Protein AF-A0A1Q7TD16-F1 (afdb_monomer_lite)

Secondary structure (DSSP, 8-state):
-EEE-TTT--EEEEPPTT--HHHHHHHHHTTTTEE-GGGS-HHHHTT-PPPHHHHHHHHHHHHHHHHHH-SS--EEEEEEEEEEEE-GGG-EEEEEEEEESS-SS--EEEEEEEEEETTEEEEEEE---TTSPPPPPPPP---SSEEE---EEEEETTEEEEEEEEEE--TTPPSSPPPPEEEEEEEEETTEEEEESSHHHHHHS-------HHHHHHHHHHHHHHHHHHHHHHTT-HHHHHHHHHHHHHHHSPPPPP-

Radius of gyration: 23.22 Å; chains: 1; bounding box: 59×56×66 Å

Sequence (259 aa):
MGAVRVGTGETHIWLAPGYDSLTATWARRFEPLIEPAERLPPDLRTQLAYPADAFQVAVAQLVRASGDSAIQATWIVRPREPFQLGAPGGTLWMAVAFESGLLTPKRFVGLGAATVTPRGPELHLWRPPASDPDRLPGELVGSSQLRPGQFRVWPAGSSLITVQAQMYEPVAAQPPPPPPHVAEVYVTLDGRSGHGLTARAALLGGEQIVTDTTLAARWSRVRRLAMQADSALGVGDLETFGSLWRQLMSELAPPPRPR

pLDDT: mean 77.93, std 11.71, range [41.12, 94.25]

Foldseek 3Di:
DWDADPVPRDIAAEDAPPDDPVVVVVLVVDPPNYYYPVPDDPLVQQVDEDDQVVLVVVVVVVQVVQVVPDPFARKDWPPPGWDWDQDPPRHIKTKIWIWGHPDVVIFTAWMWMWGQDPVGIDIDTGGAPPPDTDHDAFQDDADQFKDKAGWDWDDDPNWIKIKIFIKGDHPDDDPPDDDIDTPKMWIDIPQWIAMDNDPVNGVVRTDNPPPPCLVRVLVVLLVVLVVQLVVCVVVPNVVSNVVSVVVSVCSVDPDDDDD

Structure (mmCIF, N/CA/C/O backbone):
data_AF-A0A1Q7TD16-F1
#
_entry.id   AF-A0A1Q7TD16-F1
#
loop_
_atom_site.group_PDB
_atom_site.id
_atom_site.type_symbol
_atom_site.label_atom_id
_atom_site.label_alt_id
_atom_site.label_comp_id
_atom_site.label_asym_id
_atom_site.label_entity_id
_atom_site.label_seq_id
_atom_site.pdbx_PDB_ins_code
_atom_site.Cartn_x
_atom_site.Cartn_y
_atom_site.Cartn_z
_atom_site.occupancy
_atom_site.B_iso_or_equiv
_atom_site.auth_seq_id
_atom_site.auth_comp_id
_atom_site.auth_asym_id
_atom_site.auth_atom_id
_atom_site.pdbx_PDB_model_num
ATOM 1 N N . MET A 1 1 ? -5.483 0.236 21.588 1.00 67.62 1 MET A N 1
ATOM 2 C CA . MET A 1 1 ? -5.868 1.468 20.852 1.00 67.62 1 MET A CA 1
ATOM 3 C C . MET A 1 1 ? -6.490 2.435 21.836 1.00 67.62 1 MET A C 1
ATOM 5 O O . MET A 1 1 ? -7.143 1.961 22.753 1.00 67.62 1 MET A O 1
ATOM 9 N N . GLY A 1 2 ? -6.291 3.741 21.675 1.00 70.56 2 GLY A N 1
ATOM 10 C CA . GLY A 1 2 ? -6.910 4.754 22.533 1.00 70.56 2 GLY A CA 1
ATOM 11 C C . GLY A 1 2 ? -7.659 5.786 21.700 1.00 70.56 2 GLY A C 1
ATOM 12 O O . GLY A 1 2 ? -7.182 6.154 20.629 1.00 70.56 2 GLY A O 1
ATOM 13 N N . ALA A 1 3 ? -8.813 6.241 22.174 1.00 71.94 3 ALA A N 1
ATOM 14 C CA . ALA A 1 3 ? -9.505 7.397 21.618 1.00 71.94 3 ALA A CA 1
ATOM 15 C C . ALA A 1 3 ? -9.860 8.376 22.733 1.00 71.94 3 ALA A C 1
ATOM 17 O O . ALA A 1 3 ? -10.164 7.976 23.856 1.00 71.94 3 ALA A O 1
ATOM 18 N N . VAL A 1 4 ? -9.839 9.662 22.394 1.00 71.50 4 VAL A N 1
ATOM 19 C CA . VAL A 1 4 ? -10.254 10.746 23.284 1.00 71.50 4 VAL A CA 1
ATOM 20 C C . VAL A 1 4 ? -11.457 11.437 22.657 1.00 71.50 4 VAL A C 1
ATOM 22 O O . VAL A 1 4 ? -11.389 11.877 21.506 1.00 71.50 4 VAL A O 1
ATOM 25 N N . ARG A 1 5 ? -12.572 11.544 23.386 1.00 66.94 5 ARG A N 1
ATOM 26 C CA . ARG A 1 5 ? -13.712 12.359 22.945 1.00 66.94 5 ARG A CA 1
ATOM 27 C C . ARG A 1 5 ? -13.345 13.830 23.068 1.00 66.94 5 ARG A C 1
ATOM 29 O O . ARG A 1 5 ? -13.239 14.354 24.169 1.00 66.94 5 ARG A O 1
ATOM 36 N N . VAL A 1 6 ? -13.225 14.521 21.938 1.00 54.28 6 VAL A N 1
ATOM 37 C CA . VAL A 1 6 ? -12.808 15.936 21.892 1.00 54.28 6 VAL A CA 1
ATOM 38 C C . VAL A 1 6 ? -13.733 16.855 22.706 1.00 54.28 6 VAL A C 1
ATOM 40 O O . VAL A 1 6 ? -13.256 17.791 23.334 1.00 54.28 6 VAL A O 1
ATOM 43 N N . GLY A 1 7 ? -15.042 16.578 22.735 1.00 52.84 7 GLY A N 1
ATOM 44 C CA . GLY A 1 7 ? -16.018 17.412 23.449 1.00 52.84 7 GLY A CA 1
ATOM 45 C C . GLY A 1 7 ? -16.065 17.220 24.970 1.00 52.84 7 GLY A C 1
ATOM 46 O O . GLY A 1 7 ? -16.562 18.101 25.663 1.00 52.84 7 GLY A O 1
ATOM 47 N N . THR A 1 8 ? -15.572 16.092 25.493 1.00 77.19 8 THR A N 1
ATOM 48 C CA . THR A 1 8 ? -15.663 15.750 26.929 1.00 77.19 8 THR A CA 1
ATOM 49 C C . THR A 1 8 ? -14.308 15.477 27.580 1.00 77.19 8 THR A C 1
ATOM 51 O O . THR A 1 8 ? -14.212 15.464 28.802 1.00 77.19 8 THR A O 1
ATOM 54 N N . GLY A 1 9 ? -13.254 15.251 26.792 1.00 74.38 9 GLY A N 1
ATOM 55 C CA . GLY A 1 9 ? -11.938 14.822 27.273 1.00 74.38 9 GLY A CA 1
ATOM 56 C C . GLY A 1 9 ? -11.880 13.359 27.726 1.00 74.38 9 GLY A C 1
ATOM 57 O O . GLY A 1 9 ? -10.819 12.894 28.139 1.00 74.38 9 GLY A O 1
ATOM 58 N N . GLU A 1 10 ? -12.987 12.612 27.640 1.00 79.56 10 GLU A N 1
ATOM 59 C CA . GLU A 1 10 ? -13.027 11.205 28.043 1.00 79.56 10 GLU A CA 1
ATOM 60 C C . GLU A 1 10 ? -12.068 10.377 27.192 1.00 79.56 10 GLU A C 1
ATOM 62 O O . GLU A 1 10 ? -12.141 10.383 25.961 1.00 79.56 10 GLU A O 1
ATOM 67 N N . THR A 1 11 ? -11.169 9.661 27.866 1.00 78.19 11 THR A N 1
ATOM 68 C CA . THR A 1 11 ? -10.187 8.778 27.242 1.00 78.19 11 THR A CA 1
ATOM 69 C C . THR A 1 11 ? -10.632 7.339 27.427 1.00 78.19 11 THR A C 1
ATOM 71 O O . THR A 1 11 ? -10.794 6.883 28.555 1.00 78.19 11 THR A O 1
ATOM 74 N N . HIS A 1 12 ? -10.789 6.626 26.320 1.00 78.19 12 HIS A N 1
ATOM 75 C CA . HIS A 1 12 ? -11.096 5.203 26.305 1.00 78.19 12 HIS A CA 1
ATOM 76 C C . HIS A 1 12 ? -9.940 4.457 25.657 1.00 78.19 12 HIS A C 1
ATOM 78 O O . HIS A 1 12 ? -9.488 4.819 24.567 1.00 78.19 12 HIS A O 1
ATOM 84 N N . ILE A 1 13 ? -9.452 3.416 26.323 1.00 81.62 13 ILE A N 1
ATOM 85 C CA . ILE A 1 13 ? -8.408 2.540 25.804 1.00 81.62 13 ILE A CA 1
ATOM 86 C C . ILE A 1 13 ? -9.022 1.160 25.633 1.00 81.62 13 ILE A C 1
ATOM 88 O O . ILE A 1 13 ? -9.498 0.578 26.594 1.00 81.62 13 ILE A O 1
ATOM 92 N N . TRP A 1 14 ? -8.988 0.605 24.427 1.00 83.38 14 TRP A N 1
ATOM 93 C CA . TRP A 1 14 ? -9.450 -0.760 24.180 1.00 83.38 14 TRP A CA 1
ATOM 94 C C . TRP A 1 14 ? -8.272 -1.702 23.974 1.00 83.38 14 TRP A C 1
ATOM 96 O O . TRP A 1 14 ? -7.286 -1.363 23.294 1.00 83.38 14 TRP A O 1
ATOM 106 N N . LEU A 1 15 ? -8.406 -2.901 24.537 1.00 76.19 15 LEU A N 1
ATOM 107 C CA . LEU A 1 15 ? -7.498 -4.014 24.299 1.00 76.19 15 LEU A CA 1
ATOM 108 C C . LEU A 1 15 ? -7.469 -4.388 22.811 1.00 76.19 15 LEU A C 1
ATOM 110 O O . LEU A 1 15 ? -8.478 -4.311 22.111 1.00 76.19 15 LEU A O 1
ATOM 114 N N . ALA A 1 16 ? -6.296 -4.783 22.317 1.00 68.94 16 ALA A N 1
ATOM 115 C CA . ALA A 1 16 ? -6.174 -5.337 20.971 1.00 68.94 16 ALA A CA 1
ATOM 116 C C . ALA A 1 16 ? -6.775 -6.755 20.928 1.00 68.94 16 ALA A C 1
ATOM 118 O O . ALA A 1 16 ? -6.650 -7.474 21.919 1.00 68.94 16 ALA A O 1
ATOM 119 N N . PRO A 1 17 ? -7.384 -7.200 19.812 1.00 66.25 17 PRO A N 1
ATOM 120 C CA . PRO A 1 17 ? -7.799 -8.595 19.662 1.00 66.25 17 PRO A CA 1
ATOM 121 C C . PRO A 1 17 ? -6.621 -9.555 19.906 1.00 66.25 17 PRO A C 1
ATOM 123 O O . PRO A 1 17 ? -5.535 -9.333 19.375 1.00 66.25 17 PRO A O 1
ATOM 126 N N . GLY A 1 18 ? -6.828 -10.612 20.699 1.00 63.66 18 GLY A N 1
ATOM 127 C CA . GLY A 1 18 ? -5.779 -11.597 21.011 1.00 63.66 18 GLY A CA 1
ATOM 128 C C . GLY A 1 18 ? -4.739 -11.149 22.051 1.00 63.66 18 GLY A C 1
ATOM 129 O O . GLY A 1 18 ? -3.605 -11.616 22.011 1.00 63.66 18 GLY A O 1
ATOM 130 N N . TYR A 1 19 ? -5.102 -10.239 22.962 1.00 71.00 19 TYR A N 1
ATOM 131 C CA . TYR A 1 19 ? -4.243 -9.777 24.061 1.00 71.00 19 TYR A CA 1
ATOM 132 C C . TYR A 1 19 ? -3.807 -10.910 25.016 1.00 71.00 19 TYR A C 1
ATOM 134 O O . TYR A 1 19 ? -4.524 -11.892 25.210 1.00 71.00 19 TYR A O 1
ATOM 142 N N . ASP A 1 20 ? -2.642 -10.755 25.658 1.00 75.44 20 ASP A N 1
ATOM 143 C CA . ASP A 1 20 ? -2.102 -11.748 26.597 1.00 75.44 20 ASP A CA 1
ATOM 144 C C . ASP A 1 20 ? -2.718 -11.668 28.013 1.00 75.44 20 ASP A C 1
ATOM 146 O O . ASP A 1 20 ? -3.401 -10.712 28.394 1.00 75.44 20 ASP A O 1
ATOM 150 N N . SER A 1 21 ? -2.470 -12.694 28.836 1.00 79.94 21 SER A N 1
ATOM 151 C CA . SER A 1 21 ? -3.025 -12.801 30.194 1.00 79.94 21 SER A CA 1
ATOM 152 C C . SER A 1 21 ? -2.536 -11.710 31.154 1.00 79.94 21 SER A C 1
ATOM 154 O O . SER A 1 21 ? -3.241 -11.365 32.110 1.00 79.94 21 SER A O 1
ATOM 156 N N . LEU A 1 22 ? -1.342 -11.157 30.922 1.00 78.88 22 LEU A N 1
ATOM 157 C CA . LEU A 1 22 ? -0.799 -10.060 31.718 1.00 78.88 22 LEU A CA 1
ATOM 158 C C . LEU A 1 22 ? -1.575 -8.775 31.419 1.00 78.88 22 LEU A C 1
ATOM 160 O O . LEU A 1 22 ? -2.107 -8.147 32.333 1.00 78.88 22 LEU A O 1
ATOM 164 N N . THR A 1 23 ? -1.734 -8.452 30.141 1.00 77.62 23 THR A N 1
ATOM 165 C CA . THR A 1 23 ? -2.505 -7.319 29.626 1.00 77.62 23 THR A CA 1
ATOM 166 C C . THR A 1 23 ? -3.966 -7.402 30.075 1.00 77.62 23 THR A C 1
ATOM 168 O O . THR A 1 23 ? -4.533 -6.408 30.525 1.00 77.62 23 THR A O 1
ATOM 171 N N . ALA A 1 24 ? -4.553 -8.605 30.073 1.00 78.81 24 ALA A N 1
ATOM 172 C CA . ALA A 1 24 ? -5.887 -8.864 30.619 1.00 78.81 24 ALA A CA 1
ATOM 173 C C . ALA A 1 24 ? -6.005 -8.494 32.108 1.00 78.81 24 ALA A C 1
ATOM 175 O O . ALA A 1 24 ? -7.019 -7.965 32.564 1.00 78.81 24 ALA A O 1
ATOM 176 N N . THR A 1 25 ? -4.969 -8.815 32.885 1.00 84.38 25 THR A N 1
ATOM 177 C CA . THR A 1 25 ? -4.922 -8.559 34.329 1.00 84.38 25 THR A CA 1
ATOM 178 C C . THR A 1 25 ? -4.757 -7.075 34.618 1.00 84.38 25 THR A C 1
ATOM 180 O O . THR A 1 25 ? -5.441 -6.547 35.495 1.00 84.38 25 THR A O 1
ATOM 183 N N . TRP A 1 26 ? -3.921 -6.391 33.836 1.00 78.81 26 TRP A N 1
ATOM 184 C CA . TRP A 1 26 ? -3.804 -4.938 33.870 1.00 78.81 26 TRP A CA 1
ATOM 185 C C . TRP A 1 26 ? -5.136 -4.265 33.536 1.00 78.81 26 TRP A C 1
ATOM 187 O O . TRP A 1 26 ? -5.585 -3.422 34.305 1.00 78.81 26 TRP A O 1
ATOM 197 N N . ALA A 1 27 ? -5.832 -4.690 32.481 1.00 81.56 27 ALA A N 1
ATOM 198 C CA . ALA A 1 27 ? -7.119 -4.105 32.103 1.00 81.56 27 ALA A CA 1
ATOM 199 C C . ALA A 1 27 ? -8.144 -4.115 33.248 1.00 81.56 27 ALA A C 1
ATOM 201 O O . ALA A 1 27 ? -8.738 -3.084 33.546 1.00 81.56 27 ALA A O 1
ATOM 202 N N . ARG A 1 28 ? -8.265 -5.239 33.971 1.00 82.88 28 ARG A N 1
ATOM 203 C CA . ARG A 1 28 ? -9.157 -5.345 35.141 1.00 82.88 28 ARG A CA 1
ATOM 204 C C . ARG A 1 28 ? -8.810 -4.365 36.264 1.00 82.88 28 ARG A C 1
ATOM 206 O O . ARG A 1 28 ? -9.691 -3.959 37.012 1.00 82.88 28 ARG A O 1
ATOM 213 N N . ARG A 1 29 ? -7.535 -3.997 36.421 1.00 85.19 29 ARG A N 1
ATOM 214 C CA . ARG A 1 29 ? -7.097 -3.072 37.478 1.00 85.19 29 ARG A CA 1
ATOM 215 C C . ARG A 1 29 ? -7.411 -1.610 37.155 1.00 85.19 29 ARG A C 1
ATOM 217 O O . ARG A 1 29 ? -7.536 -0.819 38.087 1.00 85.19 29 ARG A O 1
ATOM 224 N N . PHE A 1 30 ? -7.527 -1.282 35.870 1.00 78.81 30 PHE A N 1
ATOM 225 C CA . PHE A 1 30 ? -7.722 0.072 35.352 1.00 78.81 30 PHE A CA 1
ATOM 226 C C . PHE A 1 30 ? -9.100 0.266 34.700 1.00 78.81 30 PHE A C 1
ATOM 228 O O . PHE A 1 30 ? -9.269 1.181 33.903 1.00 78.81 30 PHE A O 1
ATOM 235 N N . GLU A 1 31 ? -10.102 -0.556 35.015 1.00 68.19 31 GLU A N 1
ATOM 236 C CA . GLU A 1 31 ? -11.484 -0.275 34.601 1.00 68.19 31 GLU A CA 1
ATOM 237 C C . GLU A 1 31 ? -11.961 1.048 35.256 1.00 68.19 31 GLU A C 1
ATOM 239 O O . GLU A 1 31 ? -11.674 1.263 36.439 1.00 68.19 31 GLU A O 1
ATOM 244 N N . PRO A 1 32 ? -12.637 1.972 34.534 1.00 73.31 32 PRO A N 1
ATOM 245 C CA . PRO A 1 32 ? -13.169 1.869 33.166 1.00 73.31 32 PRO A CA 1
ATOM 246 C C . PRO A 1 32 ? -12.227 2.357 32.052 1.00 73.31 32 PRO A C 1
ATOM 248 O O . PRO A 1 32 ? -12.616 2.352 30.891 1.00 73.31 32 PRO A O 1
ATOM 251 N N . LEU A 1 33 ? -11.008 2.792 32.376 1.00 77.75 33 LEU A N 1
ATOM 252 C CA . LEU A 1 33 ? -10.065 3.363 31.408 1.00 77.75 33 LEU A CA 1
ATOM 253 C C . LEU A 1 33 ? -9.647 2.352 30.329 1.00 77.75 33 LEU A C 1
ATOM 255 O O . LEU A 1 33 ? -9.459 2.741 29.176 1.00 77.75 33 LEU A O 1
ATOM 259 N N . ILE A 1 34 ? -9.483 1.078 30.706 1.00 79.00 34 ILE A N 1
ATOM 260 C CA . ILE A 1 34 ? -9.136 -0.010 29.786 1.00 79.00 34 ILE A CA 1
ATOM 261 C C . ILE A 1 34 ? -10.332 -0.947 29.613 1.00 79.00 34 ILE A C 1
ATOM 263 O O . ILE A 1 34 ? -10.740 -1.640 30.542 1.00 79.00 34 ILE A O 1
ATOM 267 N N . GLU A 1 35 ? -10.860 -0.998 28.397 1.00 82.81 35 GLU A N 1
ATOM 268 C CA . GLU A 1 35 ? -12.037 -1.765 28.016 1.00 82.81 35 GLU A CA 1
ATOM 269 C C . GLU A 1 35 ? -11.696 -2.969 27.116 1.00 82.81 35 GLU A C 1
ATOM 271 O O . GLU A 1 35 ? -10.695 -2.961 26.386 1.00 82.81 35 GLU A O 1
ATOM 276 N N . PRO A 1 36 ? -12.547 -4.011 27.109 1.00 78.38 36 PRO A N 1
ATOM 277 C CA . PRO A 1 36 ? -12.433 -5.122 26.169 1.00 78.38 36 PRO A CA 1
ATOM 278 C C . PRO A 1 36 ? -12.566 -4.674 24.704 1.00 78.38 36 PRO A C 1
ATOM 280 O O . PRO A 1 36 ? -13.278 -3.714 24.397 1.00 78.38 36 PRO A O 1
ATOM 283 N N . ALA A 1 37 ? -11.927 -5.399 23.780 1.00 76.56 37 ALA A N 1
ATOM 284 C CA . ALA A 1 37 ? -11.941 -5.096 22.342 1.00 76.56 37 ALA A CA 1
ATOM 285 C C . ALA A 1 37 ? -13.365 -5.100 21.741 1.00 76.56 37 ALA A C 1
ATOM 287 O O . ALA A 1 37 ? -13.662 -4.401 20.767 1.00 76.56 37 ALA A O 1
ATOM 288 N N . GLU A 1 38 ? -14.270 -5.875 22.338 1.00 77.19 38 GLU A N 1
ATOM 289 C CA . GLU A 1 38 ? -15.667 -6.016 21.936 1.00 77.19 38 GLU A CA 1
ATOM 290 C C . GLU A 1 38 ? -16.453 -4.713 22.135 1.00 77.19 38 GLU A C 1
ATOM 292 O O . GLU A 1 38 ? -17.379 -4.441 21.371 1.00 77.19 38 GLU A O 1
ATOM 297 N N . ARG A 1 39 ? -16.051 -3.869 23.101 1.00 82.50 39 ARG A N 1
ATOM 298 C CA . ARG A 1 39 ? -16.677 -2.561 23.362 1.00 82.50 39 ARG A CA 1
ATOM 299 C C . ARG A 1 39 ? -16.216 -1.453 22.413 1.00 82.50 39 ARG A C 1
ATOM 301 O O . ARG A 1 39 ? -16.772 -0.358 22.453 1.00 82.50 39 ARG A O 1
ATOM 308 N N . LEU A 1 40 ? -15.245 -1.719 21.535 1.00 80.62 40 LEU A N 1
ATOM 309 C CA . LEU A 1 40 ? -14.800 -0.737 20.548 1.00 80.62 40 LEU A CA 1
ATOM 310 C C . LEU A 1 40 ? -15.976 -0.332 19.627 1.00 80.62 40 LEU A C 1
ATOM 312 O O . LEU A 1 40 ? -16.634 -1.208 19.052 1.00 80.62 40 LEU A O 1
ATOM 316 N N . PRO A 1 41 ? -16.251 0.969 19.431 1.00 82.00 41 PRO A N 1
ATOM 317 C CA . PRO A 1 41 ? -17.275 1.413 18.492 1.00 82.00 41 PRO A CA 1
ATOM 318 C C . PRO A 1 41 ? -17.029 0.875 17.068 1.00 82.00 41 PRO A C 1
ATOM 320 O O . PRO A 1 41 ? -15.879 0.871 16.619 1.00 82.00 41 PRO A O 1
ATOM 323 N N . PRO A 1 42 ? -18.071 0.441 16.328 1.00 77.56 42 PRO A N 1
ATOM 324 C CA . PRO A 1 42 ? -17.928 -0.105 14.973 1.00 77.56 42 PRO A CA 1
ATOM 325 C C . PRO A 1 42 ? -17.139 0.789 14.013 1.00 77.56 42 PRO A C 1
ATOM 327 O O . PRO A 1 42 ? -16.267 0.289 13.305 1.00 77.56 42 PRO A O 1
ATOM 330 N N . ASP A 1 43 ? -17.369 2.099 14.069 1.00 75.25 43 ASP A N 1
ATOM 331 C CA . ASP A 1 43 ? -16.716 3.077 13.191 1.00 75.25 43 ASP A CA 1
ATOM 332 C C . ASP A 1 43 ? -15.225 3.266 13.500 1.00 75.25 43 ASP A C 1
ATOM 334 O O . ASP A 1 43 ? -14.448 3.623 12.618 1.00 75.25 43 ASP A O 1
ATOM 338 N N . LEU A 1 44 ? -14.805 3.022 14.748 1.00 76.88 44 LEU A N 1
ATOM 339 C CA . LEU A 1 44 ? -13.387 2.997 15.125 1.00 76.88 44 LEU A CA 1
ATOM 340 C C . LEU A 1 44 ? -12.753 1.647 14.796 1.00 76.88 44 LEU A C 1
ATOM 342 O O . LEU A 1 44 ? -11.579 1.583 14.438 1.00 76.88 44 LEU A O 1
ATOM 346 N N . ARG A 1 45 ? -13.533 0.563 14.885 1.00 75.12 45 ARG A N 1
ATOM 347 C CA . ARG A 1 45 ? -13.081 -0.785 14.532 1.00 75.12 45 ARG A CA 1
ATOM 348 C C . ARG A 1 45 ? -12.708 -0.885 13.054 1.00 75.12 45 ARG A C 1
ATOM 350 O O . ARG A 1 45 ? -11.699 -1.503 12.735 1.00 75.12 45 ARG A O 1
ATOM 357 N N . THR A 1 46 ? -13.475 -0.263 12.161 1.00 70.38 46 THR A N 1
ATOM 358 C CA . THR A 1 46 ? -13.172 -0.248 10.718 1.00 70.38 46 THR A CA 1
ATOM 359 C C . THR A 1 46 ? -11.900 0.535 10.381 1.00 70.38 46 THR A C 1
ATOM 361 O O . THR A 1 46 ? -11.252 0.252 9.375 1.00 70.38 46 THR A O 1
ATOM 364 N N . GLN A 1 47 ? -11.488 1.457 11.252 1.00 72.56 47 GLN A N 1
ATOM 365 C CA . GLN A 1 47 ? -10.282 2.273 11.092 1.00 72.56 47 GLN A CA 1
ATOM 366 C C . GLN A 1 47 ? -9.026 1.643 11.713 1.00 72.56 47 GLN A C 1
ATOM 368 O O . GLN A 1 47 ? -7.952 2.245 11.672 1.00 72.56 47 GLN A O 1
ATOM 373 N N . LEU A 1 48 ? -9.128 0.440 12.290 1.00 76.56 48 LEU A N 1
ATOM 374 C CA . LEU A 1 48 ? -7.970 -0.252 12.849 1.00 76.56 48 LEU A CA 1
ATOM 375 C C . LEU A 1 48 ? -6.972 -0.607 11.744 1.00 76.56 48 LEU A C 1
ATOM 377 O O . LEU A 1 48 ? -7.227 -1.461 10.897 1.00 76.56 48 LEU A O 1
ATOM 381 N N . ALA A 1 49 ? -5.800 0.025 11.786 1.00 76.81 49 ALA A N 1
ATOM 382 C CA . ALA A 1 49 ? -4.681 -0.358 10.942 1.00 76.81 49 ALA A CA 1
ATOM 383 C C . ALA A 1 49 ? -4.112 -1.712 11.391 1.00 76.81 49 ALA A C 1
ATOM 385 O O . ALA A 1 49 ? -3.939 -1.962 12.587 1.00 76.81 49 ALA A O 1
ATOM 386 N N . TYR A 1 50 ? -3.752 -2.559 10.428 1.00 83.44 50 TYR A N 1
ATOM 387 C CA . TYR A 1 50 ? -2.922 -3.727 10.708 1.00 83.44 50 TYR A CA 1
ATOM 388 C C . TYR A 1 50 ? -1.545 -3.267 11.240 1.00 83.44 50 TYR A C 1
ATOM 390 O O . TYR A 1 50 ? -0.984 -2.319 10.681 1.00 83.44 50 TYR A O 1
ATOM 398 N N . PRO A 1 51 ? -0.972 -3.895 12.288 1.00 82.25 51 PRO A N 1
ATOM 399 C CA . PRO A 1 51 ? 0.321 -3.477 12.833 1.00 82.25 51 PRO A CA 1
ATOM 400 C C . PRO A 1 51 ? 1.447 -3.575 11.792 1.00 82.25 51 PRO A C 1
ATOM 402 O O . PRO A 1 51 ? 1.722 -4.658 11.272 1.00 82.25 51 PRO A O 1
ATOM 405 N N . ALA A 1 52 ? 2.115 -2.453 11.506 1.00 83.56 52 ALA A N 1
ATOM 406 C CA . ALA A 1 52 ? 3.113 -2.363 10.437 1.00 83.56 52 ALA A CA 1
ATOM 407 C C . ALA A 1 52 ? 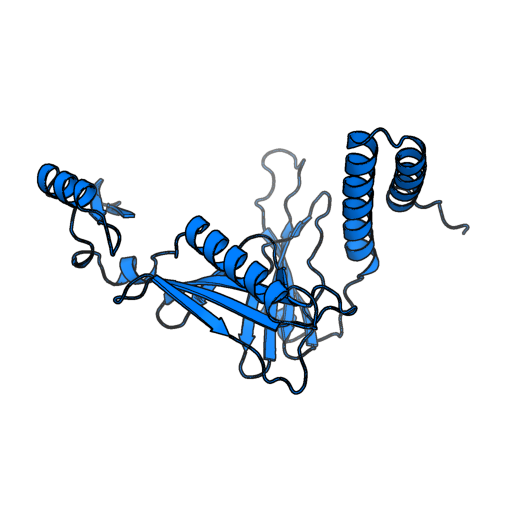4.267 -3.359 10.610 1.00 83.56 52 ALA A C 1
ATOM 409 O O . ALA A 1 52 ? 4.626 -4.051 9.659 1.00 83.56 52 ALA A O 1
ATOM 410 N N . ASP A 1 53 ? 4.789 -3.496 11.827 1.00 84.12 53 ASP A N 1
ATOM 411 C CA . ASP A 1 53 ? 5.913 -4.393 12.111 1.00 84.12 53 ASP A CA 1
ATOM 412 C C . ASP A 1 53 ? 5.524 -5.861 11.911 1.00 84.12 53 ASP A C 1
ATOM 414 O O . ASP A 1 53 ? 6.249 -6.625 11.274 1.00 84.12 53 ASP A O 1
ATOM 418 N N . ALA A 1 54 ? 4.331 -6.253 12.372 1.00 87.12 54 ALA A N 1
ATOM 419 C CA . ALA A 1 54 ? 3.812 -7.602 12.155 1.00 87.12 54 ALA A CA 1
ATOM 420 C C . ALA A 1 54 ? 3.619 -7.890 10.659 1.00 87.12 54 ALA A C 1
ATOM 422 O O . ALA A 1 54 ? 3.894 -8.999 10.194 1.00 87.12 54 ALA A O 1
ATOM 423 N N . PHE A 1 55 ? 3.176 -6.891 9.890 1.00 90.81 55 PHE A N 1
ATOM 424 C CA . PHE A 1 55 ? 3.032 -7.025 8.446 1.00 90.81 55 PHE A CA 1
ATOM 425 C C . PHE A 1 55 ? 4.388 -7.185 7.760 1.00 90.81 55 PHE A C 1
ATOM 427 O O . PHE A 1 55 ? 4.552 -8.085 6.941 1.00 90.81 55 PHE A O 1
ATOM 434 N N . GLN A 1 56 ? 5.380 -6.375 8.131 1.00 90.75 56 GLN A N 1
ATOM 435 C CA . GLN A 1 56 ? 6.736 -6.479 7.592 1.00 90.75 56 GLN A CA 1
ATOM 436 C C . GLN A 1 56 ? 7.369 -7.843 7.889 1.00 90.75 56 GLN A C 1
ATOM 438 O O . GLN A 1 56 ? 7.989 -8.429 7.001 1.00 90.75 56 GLN A O 1
ATOM 443 N N . VAL A 1 57 ? 7.164 -8.390 9.092 1.00 92.44 57 VAL A N 1
ATOM 444 C CA . VAL A 1 57 ? 7.613 -9.746 9.443 1.00 92.44 57 VAL A CA 1
ATOM 445 C C . VAL A 1 57 ? 6.945 -10.792 8.548 1.00 92.44 57 VAL A C 1
ATOM 447 O O . VAL A 1 57 ? 7.637 -11.636 7.979 1.00 92.44 57 VAL A O 1
ATOM 450 N N . ALA A 1 58 ? 5.622 -10.726 8.368 1.00 92.06 58 ALA A N 1
ATOM 451 C CA . ALA A 1 58 ? 4.897 -11.657 7.502 1.00 92.06 58 ALA A CA 1
ATOM 452 C C . ALA A 1 58 ? 5.364 -11.573 6.036 1.00 92.06 58 ALA A C 1
ATOM 454 O O . ALA A 1 58 ? 5.607 -12.597 5.394 1.00 92.06 58 ALA A O 1
ATOM 455 N N . VAL A 1 59 ? 5.561 -10.356 5.522 1.00 93.19 59 VAL A N 1
ATOM 456 C CA . VAL A 1 59 ? 6.095 -10.102 4.177 1.00 93.19 59 VAL A CA 1
ATOM 457 C C . VAL A 1 59 ? 7.504 -10.677 4.030 1.00 93.19 59 VAL A C 1
ATOM 459 O O . VAL A 1 59 ? 7.786 -11.341 3.034 1.00 93.19 59 VAL A O 1
ATOM 462 N N . ALA A 1 60 ? 8.381 -10.483 5.017 1.00 92.00 60 ALA A N 1
ATOM 463 C CA . ALA A 1 60 ? 9.739 -11.020 4.988 1.00 92.00 60 ALA A CA 1
ATOM 464 C C . ALA A 1 60 ? 9.756 -12.558 4.946 1.00 92.00 60 ALA A C 1
ATOM 466 O O . ALA A 1 60 ? 10.557 -13.143 4.213 1.00 92.00 60 ALA A O 1
ATOM 467 N N . GLN A 1 61 ? 8.852 -13.216 5.680 1.00 91.56 61 GLN A N 1
ATOM 468 C CA . GLN A 1 61 ? 8.697 -14.674 5.624 1.00 91.56 61 GLN A CA 1
ATOM 469 C C . GLN A 1 61 ? 8.194 -15.144 4.257 1.00 91.56 61 GLN A C 1
ATOM 471 O O . GLN A 1 61 ? 8.719 -16.112 3.711 1.00 91.56 61 GLN A O 1
ATOM 476 N N . LEU A 1 62 ? 7.233 -14.432 3.661 1.00 89.50 62 LEU A N 1
ATOM 477 C CA . LEU A 1 62 ? 6.719 -14.761 2.332 1.00 89.50 62 LEU A CA 1
ATOM 478 C C . LEU A 1 62 ? 7.793 -14.606 1.243 1.00 89.50 62 LEU A C 1
ATOM 480 O O . LEU A 1 62 ? 7.930 -15.471 0.379 1.00 89.50 62 LEU A O 1
ATOM 484 N N . VAL A 1 63 ? 8.592 -13.537 1.309 1.00 89.50 63 VAL A N 1
ATOM 485 C CA . VAL A 1 63 ? 9.731 -13.321 0.403 1.00 89.50 63 VAL A CA 1
ATOM 486 C C . VAL A 1 63 ? 10.765 -14.433 0.557 1.00 89.50 63 VAL A C 1
ATOM 488 O O . VAL A 1 63 ? 11.211 -14.979 -0.451 1.00 89.50 63 VAL A O 1
ATOM 491 N N . ARG A 1 64 ? 11.107 -14.820 1.792 1.00 87.88 64 ARG A N 1
ATOM 492 C CA . ARG A 1 64 ? 12.019 -15.944 2.048 1.00 87.88 64 ARG A CA 1
ATOM 493 C C . ARG A 1 64 ? 11.490 -17.239 1.426 1.00 87.88 64 ARG A C 1
ATOM 495 O O . ARG A 1 64 ? 12.176 -17.833 0.602 1.00 87.88 64 ARG A O 1
ATOM 502 N N . ALA A 1 65 ? 10.245 -17.603 1.730 1.00 86.06 65 ALA A N 1
ATOM 503 C CA . ALA A 1 65 ? 9.614 -18.814 1.211 1.00 86.06 65 ALA A CA 1
ATOM 504 C C . ALA A 1 65 ? 9.540 -18.841 -0.329 1.00 86.06 65 ALA A C 1
ATOM 506 O O . ALA A 1 65 ? 9.631 -19.909 -0.936 1.00 86.06 65 ALA A O 1
ATOM 507 N N . SER A 1 66 ? 9.411 -17.673 -0.974 1.00 83.94 66 SER A N 1
ATOM 508 C CA . SER A 1 66 ? 9.440 -17.569 -2.440 1.00 83.94 66 SER A CA 1
ATOM 509 C C . SER A 1 66 ? 10.787 -17.976 -3.045 1.00 83.94 66 SER A C 1
ATOM 511 O O . SER A 1 66 ? 10.809 -18.548 -4.130 1.00 83.94 66 SER A O 1
ATOM 513 N N . GLY A 1 67 ? 11.896 -17.713 -2.343 1.00 76.31 67 GLY A N 1
ATOM 514 C CA . GLY A 1 67 ? 13.236 -18.117 -2.768 1.00 76.31 67 GLY A CA 1
ATOM 515 C C . GLY A 1 67 ? 13.478 -19.618 -2.619 1.00 76.31 67 GLY A C 1
ATOM 516 O O . GLY A 1 67 ? 14.161 -20.202 -3.452 1.00 76.31 67 GLY A O 1
ATOM 517 N N . ASP A 1 68 ? 12.869 -20.240 -1.610 1.00 66.81 68 ASP A N 1
ATOM 518 C CA . ASP A 1 68 ? 13.029 -21.673 -1.337 1.00 66.81 68 ASP A CA 1
ATOM 519 C C . ASP A 1 68 ? 12.189 -22.551 -2.283 1.00 66.81 68 ASP A C 1
ATOM 521 O O . ASP A 1 68 ? 12.527 -23.704 -2.544 1.00 66.81 68 ASP A O 1
ATOM 525 N N . SER A 1 69 ? 11.081 -22.011 -2.804 1.00 58.38 69 SER A N 1
ATOM 526 C CA . SER A 1 69 ? 10.058 -22.789 -3.518 1.00 58.38 69 SER A CA 1
ATOM 527 C C . SER A 1 69 ? 10.171 -22.757 -5.046 1.00 58.38 69 SER A C 1
ATOM 529 O O . SER A 1 69 ? 9.428 -23.474 -5.717 1.00 58.38 69 SER A O 1
ATOM 531 N N . ALA A 1 70 ? 11.032 -21.919 -5.633 1.00 54.69 70 ALA A N 1
ATOM 532 C CA . ALA A 1 70 ? 10.983 -21.642 -7.066 1.00 54.69 70 ALA A CA 1
ATOM 533 C C . ALA A 1 70 ? 12.345 -21.760 -7.770 1.00 54.69 70 ALA A C 1
ATOM 535 O O . ALA A 1 70 ? 13.326 -21.122 -7.409 1.00 54.69 70 ALA A O 1
ATOM 536 N N . ILE A 1 71 ? 12.348 -22.487 -8.896 1.00 52.47 71 ILE A N 1
ATOM 537 C CA . ILE A 1 71 ? 13.383 -22.435 -9.954 1.00 52.47 71 ILE A CA 1
ATOM 538 C C . ILE A 1 71 ? 13.444 -21.020 -10.589 1.00 52.47 71 ILE A C 1
ATOM 540 O O . ILE A 1 71 ? 14.380 -20.674 -11.307 1.00 52.47 71 ILE A O 1
ATOM 544 N N . GLN A 1 72 ? 12.450 -20.171 -10.306 1.00 54.22 72 GLN A N 1
ATOM 545 C CA . GLN A 1 72 ? 12.371 -18.771 -10.708 1.00 54.22 72 GLN A CA 1
ATOM 546 C C . GLN A 1 72 ? 12.636 -17.850 -9.510 1.00 54.22 72 GLN A C 1
ATOM 548 O O . GLN A 1 72 ? 11.984 -17.966 -8.486 1.00 54.22 72 GLN A O 1
ATOM 553 N N . ALA A 1 73 ? 13.566 -16.913 -9.687 1.00 64.81 73 ALA A N 1
ATOM 554 C CA . ALA A 1 73 ? 13.790 -15.691 -8.912 1.00 64.81 73 ALA A CA 1
ATOM 555 C C . ALA A 1 73 ? 12.997 -15.453 -7.610 1.00 64.81 73 ALA A C 1
ATOM 557 O O . ALA A 1 73 ? 11.789 -15.212 -7.655 1.00 64.81 73 ALA A O 1
ATOM 558 N N . THR A 1 74 ? 13.719 -15.283 -6.496 1.00 82.88 74 THR A N 1
ATOM 559 C CA . THR A 1 74 ? 13.204 -14.685 -5.251 1.00 82.88 74 THR A CA 1
ATOM 560 C C . THR A 1 74 ? 12.385 -13.425 -5.539 1.00 82.88 74 THR A C 1
ATOM 562 O O . THR A 1 74 ? 12.798 -12.582 -6.341 1.00 82.88 74 THR A O 1
ATOM 565 N N . TRP A 1 75 ? 11.221 -13.284 -4.906 1.00 89.31 75 TRP A N 1
ATOM 566 C CA . TRP A 1 75 ? 10.406 -12.083 -5.065 1.00 89.31 75 TRP A CA 1
ATOM 567 C C . TRP A 1 75 ? 11.073 -10.871 -4.423 1.00 89.31 75 TRP A C 1
ATOM 569 O O . TRP A 1 75 ? 11.837 -10.981 -3.466 1.00 89.31 75 TRP A O 1
ATOM 579 N N . ILE A 1 76 ? 10.739 -9.692 -4.928 1.00 90.19 76 ILE A N 1
ATOM 580 C CA . ILE A 1 76 ? 11.141 -8.416 -4.343 1.00 90.19 76 ILE A CA 1
ATOM 581 C C . ILE A 1 76 ? 9.903 -7.604 -3.977 1.00 90.19 76 ILE A C 1
ATOM 583 O O . ILE A 1 76 ? 8.878 -7.685 -4.649 1.00 90.19 76 ILE A O 1
ATOM 587 N N . VAL A 1 77 ? 10.008 -6.816 -2.912 1.00 91.31 77 VAL A N 1
ATOM 588 C CA . VAL A 1 77 ? 8.911 -5.990 -2.395 1.00 91.31 77 VAL A CA 1
ATOM 589 C C . VAL A 1 77 ? 8.922 -4.618 -3.061 1.00 91.31 77 VAL A C 1
ATOM 591 O O . VAL A 1 77 ? 9.991 -4.022 -3.228 1.00 91.31 77 VAL A O 1
ATOM 594 N N . ARG A 1 78 ? 7.737 -4.108 -3.412 1.00 88.12 78 ARG A N 1
ATOM 595 C CA . ARG A 1 78 ? 7.564 -2.787 -4.011 1.00 88.12 78 ARG A CA 1
ATOM 596 C C . ARG A 1 78 ? 6.243 -2.107 -3.597 1.00 88.12 78 ARG A C 1
ATOM 598 O O . ARG A 1 78 ? 5.194 -2.732 -3.711 1.00 88.12 78 ARG A O 1
ATOM 605 N N . PRO A 1 79 ? 6.244 -0.833 -3.165 1.00 84.12 79 PRO A N 1
ATOM 606 C CA . PRO A 1 79 ? 7.416 -0.061 -2.754 1.00 84.12 79 PRO A CA 1
ATOM 607 C C . PRO A 1 79 ? 8.057 -0.671 -1.495 1.00 84.12 79 PRO A C 1
ATOM 609 O O . PRO A 1 79 ? 7.525 -1.608 -0.903 1.00 84.12 79 PRO A O 1
ATOM 612 N N . ARG A 1 80 ? 9.224 -0.157 -1.092 1.00 80.38 80 ARG A N 1
ATOM 613 C CA . ARG A 1 80 ? 9.964 -0.677 0.074 1.00 80.38 80 ARG A CA 1
ATOM 614 C C . ARG A 1 80 ? 9.152 -0.609 1.371 1.00 80.38 80 ARG A C 1
ATOM 616 O O . ARG A 1 80 ? 9.256 -1.506 2.201 1.00 80.38 80 ARG A O 1
ATOM 623 N N . GLU A 1 81 ? 8.394 0.465 1.547 1.00 82.75 81 GLU A N 1
ATOM 624 C CA . GLU A 1 81 ? 7.562 0.683 2.726 1.00 82.75 81 GLU A CA 1
ATOM 625 C C . GLU A 1 81 ? 6.114 0.277 2.437 1.00 82.75 81 GLU A C 1
ATOM 627 O O . GLU A 1 81 ? 5.570 0.699 1.415 1.00 82.75 81 GLU A O 1
ATOM 632 N N . PRO A 1 82 ? 5.459 -0.492 3.324 1.00 88.06 82 PRO A N 1
ATOM 633 C CA . PRO A 1 82 ? 4.041 -0.788 3.194 1.00 88.06 82 PRO A CA 1
ATOM 634 C C . PRO A 1 82 ? 3.184 0.469 3.059 1.00 88.06 82 PRO A C 1
ATOM 636 O O . PRO A 1 82 ? 3.430 1.487 3.708 1.00 88.06 82 PRO A O 1
ATOM 639 N N . PHE A 1 83 ? 2.132 0.376 2.253 1.00 86.12 83 PHE A N 1
ATOM 640 C CA . PHE A 1 83 ? 1.190 1.467 2.037 1.00 86.12 83 PHE A CA 1
ATOM 641 C C . PHE A 1 83 ? -0.211 1.103 2.512 1.00 86.12 83 PHE A C 1
ATOM 643 O O . PHE A 1 83 ? -0.579 -0.068 2.583 1.00 86.12 83 PHE A O 1
ATOM 650 N N . GLN A 1 84 ? -0.998 2.122 2.850 1.00 85.75 84 GLN A N 1
ATOM 651 C CA . GLN A 1 84 ? -2.380 1.936 3.277 1.00 85.75 84 GLN A CA 1
ATOM 652 C C . GLN A 1 84 ? -3.353 2.029 2.100 1.00 85.75 84 GLN A C 1
ATOM 654 O O . GLN A 1 84 ? -3.234 2.900 1.231 1.00 85.75 84 GLN A O 1
ATOM 659 N N . LEU A 1 85 ? -4.349 1.151 2.116 1.00 81.06 85 LEU A N 1
ATOM 660 C CA . LEU A 1 85 ? -5.437 1.072 1.157 1.00 81.06 85 LEU A CA 1
ATOM 661 C C . LEU A 1 85 ? -6.775 1.208 1.879 1.00 81.06 85 LEU A C 1
ATOM 663 O O . LEU A 1 85 ? -7.010 0.555 2.891 1.00 81.06 85 LEU A O 1
ATOM 667 N N . GLY A 1 86 ? -7.666 2.035 1.337 1.00 77.00 86 GLY A N 1
ATOM 668 C CA . GLY A 1 86 ? -9.076 1.984 1.706 1.00 77.00 86 GLY A CA 1
ATOM 669 C C . GLY A 1 86 ? -9.754 0.848 0.948 1.00 77.00 86 GLY A C 1
ATOM 670 O O . GLY A 1 86 ? -9.623 0.766 -0.274 1.00 77.00 86 GLY A O 1
ATOM 671 N N . ALA A 1 87 ? -10.467 -0.012 1.664 1.00 73.56 87 ALA A N 1
ATOM 672 C CA . ALA A 1 87 ? -11.310 -1.055 1.094 1.00 73.56 87 ALA A CA 1
ATOM 673 C C . ALA A 1 87 ? -12.803 -0.700 1.243 1.00 73.56 87 ALA A C 1
ATOM 675 O O . ALA A 1 87 ? -13.156 0.185 2.035 1.00 73.56 87 ALA A O 1
ATOM 676 N N . PRO A 1 88 ? -13.702 -1.370 0.494 1.00 68.81 88 PRO A N 1
ATOM 677 C CA . PRO A 1 88 ? -15.142 -1.207 0.668 1.00 68.81 88 PRO A CA 1
ATOM 678 C C . PRO A 1 88 ? -15.563 -1.355 2.137 1.00 68.81 88 PRO A C 1
ATOM 680 O O . PRO A 1 88 ? -15.006 -2.167 2.869 1.00 68.81 88 PRO A O 1
ATOM 683 N N . GLY A 1 89 ? -16.537 -0.554 2.574 1.00 70.12 89 GLY A N 1
ATOM 684 C CA . GLY A 1 89 ? -16.966 -0.523 3.979 1.00 70.12 89 GLY A CA 1
ATOM 685 C C . GLY A 1 89 ? -16.077 0.320 4.902 1.00 70.12 89 GLY A C 1
ATOM 686 O O . GLY A 1 89 ? -16.258 0.282 6.116 1.00 70.12 89 GLY A O 1
ATOM 687 N N . GLY A 1 90 ? -15.130 1.087 4.347 1.00 69.75 90 GLY A N 1
ATOM 688 C CA . GLY A 1 90 ? -14.273 1.998 5.115 1.00 69.75 90 GLY A CA 1
ATOM 689 C C . GLY A 1 90 ? -13.150 1.294 5.875 1.00 69.75 90 GLY A C 1
ATOM 690 O O . GLY A 1 90 ? -12.529 1.903 6.741 1.00 69.75 90 GLY A O 1
ATOM 691 N N . THR A 1 91 ? -12.890 0.021 5.569 1.00 76.56 91 THR A N 1
ATOM 692 C CA . THR A 1 91 ? -11.835 -0.753 6.221 1.00 76.56 91 THR A CA 1
ATOM 693 C C . THR A 1 91 ? -10.460 -0.316 5.738 1.00 76.56 91 THR A C 1
ATOM 695 O O . THR A 1 91 ? -10.232 -0.160 4.535 1.00 76.56 91 THR A O 1
ATOM 698 N N . LEU A 1 92 ? -9.524 -0.175 6.673 1.00 83.94 92 LEU A N 1
ATOM 699 C CA . LEU A 1 92 ? -8.132 0.117 6.366 1.00 83.94 92 LEU A CA 1
ATOM 700 C C . LEU A 1 92 ? -7.335 -1.175 6.151 1.00 83.94 92 LEU A C 1
ATOM 702 O O . LEU A 1 92 ? -7.342 -2.095 6.972 1.00 83.94 92 LEU A O 1
ATOM 706 N N . TRP A 1 93 ? -6.643 -1.242 5.023 1.00 89.38 93 TRP A N 1
ATOM 707 C CA . TRP A 1 93 ? -5.763 -2.341 4.652 1.00 89.38 93 TRP A CA 1
ATOM 708 C C . TRP A 1 93 ? -4.331 -1.828 4.563 1.00 89.38 93 TRP A C 1
ATOM 710 O O . TRP A 1 93 ? -4.095 -0.677 4.205 1.00 89.38 93 TRP A O 1
ATOM 720 N N . MET A 1 94 ? -3.369 -2.683 4.874 1.00 91.19 94 MET A N 1
ATOM 721 C CA . MET A 1 94 ? -1.951 -2.456 4.615 1.00 91.19 94 MET A CA 1
ATOM 722 C C . MET A 1 94 ? -1.513 -3.353 3.467 1.00 91.19 94 MET A C 1
ATOM 724 O O . MET A 1 94 ? -1.958 -4.492 3.410 1.00 91.19 94 MET A O 1
ATOM 728 N N . ALA A 1 95 ? -0.676 -2.871 2.554 1.00 93.00 95 ALA A N 1
ATOM 729 C CA . ALA A 1 95 ? -0.298 -3.638 1.377 1.00 93.00 95 ALA A CA 1
ATOM 730 C C . ALA A 1 95 ? 1.141 -3.394 0.910 1.00 93.00 95 ALA A C 1
ATOM 732 O O . ALA A 1 95 ? 1.733 -2.344 1.166 1.00 93.00 95 ALA A O 1
ATOM 733 N N . VAL A 1 96 ? 1.673 -4.388 0.196 1.00 94.25 96 VAL A N 1
ATOM 734 C CA . VAL A 1 96 ? 2.882 -4.319 -0.634 1.00 94.25 96 VAL A CA 1
ATOM 735 C C . VAL A 1 96 ? 2.668 -5.115 -1.918 1.00 94.25 96 VAL A C 1
ATOM 737 O O . VAL A 1 96 ? 2.001 -6.151 -1.912 1.00 94.25 96 VAL A O 1
ATOM 740 N N . ALA A 1 97 ? 3.263 -4.669 -3.021 1.00 93.31 97 ALA A N 1
ATOM 741 C CA . ALA A 1 97 ? 3.363 -5.468 -4.234 1.00 93.31 97 ALA A CA 1
ATOM 742 C C . ALA A 1 97 ? 4.635 -6.324 -4.228 1.00 93.31 97 ALA A C 1
ATOM 744 O O . ALA A 1 97 ? 5.648 -5.973 -3.620 1.00 93.31 97 ALA A O 1
ATOM 745 N N . PHE A 1 98 ? 4.577 -7.438 -4.948 1.00 92.56 98 PHE A N 1
ATOM 746 C CA . PHE A 1 98 ? 5.702 -8.321 -5.213 1.00 92.56 98 PHE A CA 1
ATOM 747 C C . PHE A 1 98 ? 6.044 -8.293 -6.701 1.00 92.56 98 PHE A C 1
ATOM 749 O O . PHE A 1 98 ? 5.158 -8.436 -7.544 1.00 92.56 98 PHE A O 1
ATOM 756 N N . GLU A 1 99 ? 7.327 -8.155 -7.029 1.00 89.94 99 GLU A N 1
ATOM 757 C CA . GLU A 1 99 ? 7.856 -8.341 -8.384 1.00 89.94 99 GLU A CA 1
ATOM 758 C C . GLU A 1 99 ? 8.827 -9.534 -8.433 1.00 89.94 99 GLU A C 1
ATOM 760 O O . GLU A 1 99 ? 9.382 -9.957 -7.419 1.00 89.94 99 GLU A O 1
ATOM 765 N N . SER A 1 100 ? 9.084 -10.064 -9.627 1.00 87.00 100 SER A N 1
ATOM 766 C CA . SER A 1 100 ? 10.118 -11.079 -9.863 1.00 87.00 100 SER A CA 1
ATOM 767 C C . SER A 1 100 ? 11.536 -10.510 -9.667 1.00 87.00 100 SER A C 1
ATOM 769 O O . SER A 1 100 ? 11.847 -9.460 -10.233 1.00 87.00 100 SER A O 1
ATOM 771 N N . GLY A 1 101 ? 12.429 -11.215 -8.961 1.00 76.06 101 GLY A N 1
ATOM 772 C CA . GLY A 1 101 ? 13.779 -10.714 -8.650 1.00 76.06 101 GLY A CA 1
ATOM 773 C C . GLY A 1 101 ? 14.874 -10.870 -9.717 1.00 76.06 101 GLY A C 1
ATOM 774 O O . GLY A 1 101 ? 15.811 -10.077 -9.707 1.00 76.06 101 GLY A O 1
ATOM 775 N N . LEU A 1 102 ? 14.787 -11.836 -10.645 1.00 69.56 102 LEU A N 1
ATOM 776 C CA . LEU A 1 102 ? 15.845 -12.119 -11.643 1.00 69.56 102 LEU A CA 1
ATOM 777 C C . LEU A 1 102 ? 15.436 -11.778 -13.078 1.00 69.56 102 LEU A C 1
ATOM 779 O O . LEU A 1 102 ? 16.300 -11.622 -13.937 1.00 69.56 102 LEU A O 1
ATOM 783 N N . LEU A 1 103 ? 14.137 -11.665 -13.366 1.00 64.75 103 LEU A N 1
ATOM 784 C CA . LEU A 1 103 ? 13.686 -11.326 -14.710 1.00 64.75 103 LEU A CA 1
ATOM 785 C C . LEU A 1 103 ? 13.838 -9.822 -14.929 1.00 64.75 103 LEU A C 1
ATOM 787 O O . LEU A 1 103 ? 13.289 -9.012 -14.183 1.00 64.75 103 LEU A O 1
ATOM 791 N N . THR A 1 104 ? 14.581 -9.460 -15.973 1.00 68.50 104 THR A N 1
ATOM 792 C CA . THR A 1 104 ? 14.508 -8.129 -16.574 1.00 68.50 104 THR A CA 1
ATOM 793 C C . THR A 1 104 ? 13.811 -8.280 -17.923 1.00 68.50 104 THR A C 1
ATOM 795 O O . THR A 1 104 ? 14.303 -9.028 -18.766 1.00 68.50 104 THR A O 1
ATOM 798 N N . PRO A 1 105 ? 12.675 -7.609 -18.151 1.00 71.06 105 PRO A N 1
ATOM 799 C CA . PRO A 1 105 ? 11.992 -6.685 -17.244 1.00 71.06 105 PRO A CA 1
ATOM 800 C C . PRO A 1 105 ? 11.302 -7.405 -16.076 1.00 71.06 105 PRO A C 1
ATOM 802 O O . PRO A 1 105 ? 10.799 -8.519 -16.235 1.00 71.06 105 PRO A O 1
ATOM 805 N N . LYS A 1 106 ? 11.270 -6.739 -14.915 1.00 81.69 106 LYS A N 1
ATOM 806 C CA . LYS A 1 106 ? 10.584 -7.231 -13.716 1.00 81.69 106 LYS A CA 1
ATOM 807 C C . LYS A 1 106 ? 9.086 -7.324 -13.978 1.00 81.69 106 LYS A C 1
ATOM 809 O O . LYS A 1 106 ? 8.512 -6.439 -14.612 1.00 81.69 106 LYS A O 1
ATOM 814 N N . ARG A 1 107 ? 8.472 -8.398 -13.493 1.00 85.56 107 ARG A N 1
ATOM 815 C CA . ARG A 1 107 ? 7.043 -8.678 -13.648 1.00 85.56 107 ARG A CA 1
ATOM 816 C C . ARG A 1 107 ? 6.371 -8.661 -12.291 1.00 85.56 107 ARG A C 1
ATOM 818 O O . ARG A 1 107 ? 6.955 -9.149 -11.323 1.00 85.56 107 ARG A O 1
ATOM 825 N N . PHE A 1 108 ? 5.165 -8.118 -12.232 1.00 88.31 108 PHE A N 1
ATOM 826 C CA . PHE A 1 108 ? 4.335 -8.197 -11.046 1.00 88.31 108 PHE A CA 1
ATOM 827 C C . PHE A 1 108 ? 3.933 -9.654 -10.781 1.00 88.31 108 PHE A C 1
ATOM 829 O O . PHE A 1 108 ? 3.580 -10.395 -11.697 1.00 88.31 108 PHE A O 1
ATOM 836 N N . VAL A 1 109 ? 4.012 -10.064 -9.519 1.00 89.50 109 VAL A N 1
ATOM 837 C CA . VAL A 1 109 ? 3.722 -11.431 -9.068 1.00 89.50 109 VAL A CA 1
ATOM 838 C C . VAL A 1 109 ? 2.442 -11.480 -8.241 1.00 89.50 109 VAL A C 1
ATOM 840 O O . VAL A 1 109 ? 1.670 -12.434 -8.336 1.00 89.50 109 VAL A O 1
ATOM 843 N N . GLY A 1 110 ? 2.208 -10.462 -7.419 1.00 90.81 110 GLY A N 1
ATOM 844 C CA . GLY A 1 110 ? 1.038 -10.407 -6.558 1.00 90.81 110 GLY A CA 1
ATOM 845 C C . GLY A 1 110 ? 1.051 -9.215 -5.616 1.00 90.81 110 GLY A C 1
ATOM 846 O O . GLY A 1 110 ? 2.056 -8.521 -5.474 1.00 90.81 110 GLY A O 1
ATOM 847 N N . LEU A 1 111 ? -0.082 -8.994 -4.959 1.00 92.00 111 LEU A N 1
ATOM 848 C CA . LEU A 1 111 ? -0.260 -7.992 -3.918 1.00 92.00 111 LEU A CA 1
ATOM 849 C C . LEU A 1 111 ? -0.488 -8.717 -2.592 1.00 92.00 111 LEU A C 1
ATOM 851 O O . LEU A 1 111 ? -1.487 -9.418 -2.430 1.00 92.00 111 LEU A O 1
ATOM 855 N N . GLY A 1 112 ? 0.444 -8.557 -1.657 1.00 93.69 112 GLY A N 1
ATOM 856 C CA . GLY A 1 112 ? 0.241 -8.955 -0.270 1.00 93.69 112 GLY A CA 1
ATOM 857 C C . GLY A 1 112 ? -0.492 -7.843 0.456 1.00 93.69 112 GLY A C 1
ATOM 858 O O . GLY A 1 112 ? -0.052 -6.696 0.405 1.00 93.69 112 GLY A O 1
ATOM 859 N N . ALA A 1 113 ? -1.591 -8.164 1.124 1.00 93.62 113 ALA A N 1
ATOM 860 C CA . ALA A 1 113 ? -2.365 -7.195 1.876 1.00 93.62 113 ALA A CA 1
ATOM 861 C C . ALA A 1 113 ? -2.838 -7.766 3.215 1.00 93.62 113 ALA A C 1
ATOM 863 O O . ALA A 1 113 ? -3.007 -8.973 3.362 1.00 93.62 113 ALA A O 1
ATOM 864 N N . ALA A 1 114 ? -3.032 -6.900 4.200 1.00 92.12 114 ALA A N 1
ATOM 865 C CA . ALA A 1 114 ? -3.393 -7.273 5.554 1.00 92.12 114 ALA A CA 1
ATOM 866 C C . ALA A 1 114 ? -4.437 -6.324 6.128 1.00 92.12 114 ALA A C 1
ATOM 868 O O . ALA A 1 114 ? -4.412 -5.121 5.860 1.00 92.12 114 ALA A O 1
ATOM 869 N N . THR A 1 115 ? -5.339 -6.852 6.943 1.00 90.25 115 THR A N 1
ATOM 870 C CA . THR A 1 115 ? -6.377 -6.059 7.605 1.00 90.25 115 THR A CA 1
ATOM 871 C C . THR A 1 115 ? -6.774 -6.687 8.936 1.00 90.25 115 THR A C 1
ATOM 873 O O . THR A 1 115 ? -6.461 -7.847 9.201 1.00 90.25 115 THR A O 1
ATOM 876 N N . VAL A 1 116 ? -7.434 -5.917 9.797 1.00 84.12 116 VAL A N 1
ATOM 877 C CA . VAL A 1 116 ? -7.999 -6.417 11.052 1.00 84.12 116 VAL A CA 1
ATOM 878 C C . VAL A 1 116 ? -9.502 -6.576 10.859 1.00 84.12 116 VAL A C 1
ATOM 880 O O . VAL A 1 116 ? -10.219 -5.594 10.677 1.00 84.12 116 VAL A O 1
ATOM 883 N N . THR A 1 117 ? -9.985 -7.814 10.905 1.00 80.19 117 THR A N 1
ATOM 884 C CA . THR A 1 117 ? -11.415 -8.136 10.826 1.00 80.19 117 THR A CA 1
ATOM 885 C C . THR A 1 117 ? -11.961 -8.468 12.219 1.00 80.19 117 THR A C 1
ATOM 887 O O . THR A 1 117 ? -11.192 -8.614 13.174 1.00 80.19 117 THR A O 1
ATOM 890 N N . PRO A 1 118 ? -13.288 -8.641 12.383 1.00 74.81 118 PRO A N 1
ATOM 891 C CA . PRO A 1 118 ? -13.854 -9.134 13.639 1.00 74.81 118 PRO A CA 1
ATOM 892 C C . PRO A 1 118 ? -13.316 -10.505 14.082 1.00 74.81 118 PRO A C 1
ATOM 894 O O . PRO A 1 118 ? -13.442 -10.847 15.253 1.00 74.81 118 PRO A O 1
ATOM 897 N N . ARG A 1 119 ? -12.726 -11.294 13.171 1.00 77.56 119 ARG A N 1
ATOM 898 C CA . ARG A 1 119 ? -12.088 -12.584 13.485 1.00 77.56 119 ARG A CA 1
ATOM 899 C C . ARG A 1 119 ? -10.627 -12.440 13.918 1.00 77.56 119 ARG A C 1
ATOM 901 O O . ARG A 1 119 ? -10.050 -13.410 14.397 1.00 77.56 119 ARG A O 1
ATOM 908 N N . GLY A 1 120 ? -10.046 -11.251 13.767 1.00 78.62 120 GLY A N 1
ATOM 909 C CA . GLY A 1 120 ? -8.653 -10.955 14.076 1.00 78.62 120 GLY A CA 1
ATOM 910 C C . GLY A 1 120 ? -7.860 -10.456 12.862 1.00 78.62 120 GLY A C 1
ATOM 911 O O . GLY A 1 120 ? -8.443 -10.058 11.852 1.00 78.62 120 GLY A O 1
ATOM 912 N N . PRO A 1 121 ? -6.522 -10.428 12.970 1.00 85.12 121 PRO A N 1
ATOM 913 C CA . PRO A 1 121 ? -5.641 -10.051 11.871 1.00 85.12 121 PRO A CA 1
ATOM 914 C C . PRO A 1 121 ? -5.708 -11.080 10.735 1.00 85.12 121 PRO A C 1
ATOM 916 O O . PRO A 1 121 ? -5.540 -12.277 10.962 1.00 85.12 121 PRO A O 1
ATOM 919 N N . GLU A 1 122 ? -5.908 -10.611 9.509 1.00 89.25 122 GLU A N 1
ATOM 920 C CA . GLU A 1 122 ? -5.936 -11.438 8.304 1.00 89.25 122 GLU A CA 1
ATOM 921 C C . GLU A 1 122 ? -4.865 -10.986 7.309 1.00 89.25 122 GLU A C 1
ATOM 923 O O . GLU A 1 122 ? -4.616 -9.789 7.145 1.00 89.25 122 GLU A O 1
ATOM 928 N N . LEU A 1 123 ? -4.258 -11.958 6.624 1.00 92.19 123 LEU A N 1
ATOM 929 C CA . LEU A 1 123 ? -3.273 -11.769 5.561 1.00 92.19 123 LEU A CA 1
ATOM 930 C C . LEU A 1 123 ? -3.800 -12.399 4.273 1.00 92.19 123 LEU A C 1
ATOM 932 O O . LEU A 1 123 ? -4.199 -13.561 4.254 1.00 92.19 123 LEU A O 1
ATOM 936 N N . HIS A 1 124 ? -3.756 -11.634 3.192 1.00 91.75 124 HIS A N 1
ATOM 937 C CA . HIS A 1 124 ? -4.279 -11.995 1.883 1.00 91.75 124 HIS A CA 1
ATOM 938 C C 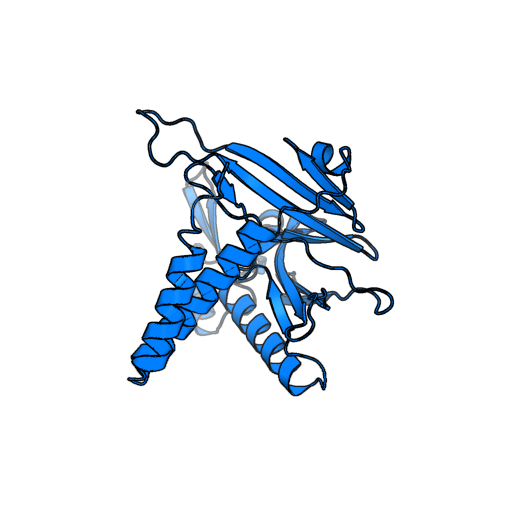. HIS A 1 124 ? -3.180 -11.833 0.834 1.00 91.75 124 HIS A C 1
ATOM 940 O O . HIS A 1 124 ? -2.449 -10.843 0.836 1.00 91.75 124 HIS A O 1
ATOM 946 N N . LEU A 1 125 ? -3.068 -12.793 -0.083 1.00 91.44 125 LEU A N 1
ATOM 947 C CA . LEU A 1 125 ? -2.195 -12.690 -1.251 1.00 91.44 125 LEU A CA 1
ATOM 948 C C . LEU A 1 125 ? -3.050 -12.761 -2.509 1.00 91.44 125 LEU A C 1
ATOM 950 O O . LEU A 1 125 ? -3.528 -13.829 -2.886 1.00 91.44 125 LEU A O 1
ATOM 954 N N . TRP A 1 126 ? -3.215 -11.622 -3.169 1.00 89.62 126 TRP A N 1
ATOM 955 C CA . TRP A 1 126 ? -3.843 -11.565 -4.480 1.00 89.62 126 TRP A CA 1
ATOM 956 C C . TRP A 1 126 ? -2.801 -11.792 -5.576 1.00 89.62 126 TRP A C 1
ATOM 958 O O . TRP A 1 126 ? -1.683 -11.279 -5.489 1.00 89.62 126 TRP A O 1
ATOM 968 N N . ARG A 1 127 ? -3.161 -12.546 -6.618 1.00 86.12 127 ARG A N 1
ATOM 969 C CA . ARG A 1 127 ? -2.315 -12.788 -7.793 1.00 86.12 127 ARG A CA 1
ATOM 970 C C . ARG A 1 127 ? -3.125 -12.597 -9.075 1.00 86.12 127 ARG A C 1
ATOM 972 O O . ARG A 1 127 ? -4.288 -13.006 -9.101 1.00 86.12 127 ARG A O 1
ATOM 979 N N . PRO A 1 128 ? -2.526 -12.026 -10.130 1.00 78.50 128 PRO A N 1
ATOM 980 C CA . PRO A 1 128 ? -3.180 -11.923 -11.420 1.00 78.50 128 PRO A CA 1
ATOM 981 C C . PRO A 1 128 ? -3.207 -13.303 -12.105 1.00 78.50 128 PRO A C 1
ATOM 983 O O . PRO A 1 128 ? -2.419 -14.192 -11.753 1.00 78.50 128 PRO A O 1
ATOM 986 N N . PRO A 1 129 ? -4.082 -13.504 -13.104 1.00 74.50 129 PRO A N 1
ATOM 987 C CA . PRO A 1 129 ? -4.028 -14.678 -13.968 1.00 74.50 129 PRO A CA 1
ATOM 988 C C . PRO A 1 129 ? -2.652 -14.806 -14.639 1.00 74.50 129 PRO A C 1
ATOM 990 O O . PRO A 1 129 ? -2.059 -13.817 -15.060 1.00 74.50 129 PRO A O 1
ATOM 993 N N . ALA A 1 130 ? -2.145 -16.033 -14.781 1.00 65.88 130 ALA A N 1
ATOM 994 C CA . ALA A 1 130 ? -0.788 -16.289 -15.280 1.00 65.88 130 ALA A CA 1
ATOM 995 C C . ALA A 1 130 ? -0.557 -15.926 -16.764 1.00 65.88 130 ALA A C 1
ATOM 997 O O . ALA A 1 130 ? 0.575 -16.005 -17.237 1.00 65.88 130 ALA A O 1
ATOM 998 N N . SER A 1 131 ? -1.609 -15.572 -17.508 1.00 62.69 131 SER A N 1
ATOM 999 C CA . SER A 1 131 ? -1.571 -15.417 -18.965 1.00 62.69 131 SER A CA 1
ATOM 1000 C C . SER A 1 131 ? -0.855 -14.154 -19.452 1.00 62.69 131 SER A C 1
ATOM 1002 O O . SER A 1 131 ? -0.340 -14.187 -20.565 1.00 62.69 131 SER A O 1
ATOM 1004 N N . ASP A 1 132 ? -0.765 -13.087 -18.646 1.00 63.28 132 ASP A N 1
ATOM 1005 C CA . ASP A 1 132 ? 0.086 -11.923 -18.943 1.00 63.28 132 ASP A CA 1
ATOM 1006 C C . ASP A 1 132 ? 0.366 -11.091 -17.672 1.00 63.28 132 ASP A C 1
ATOM 1008 O O . ASP A 1 132 ? -0.491 -10.326 -17.228 1.00 63.28 132 ASP A O 1
ATOM 1012 N N . PRO A 1 133 ? 1.513 -11.275 -16.996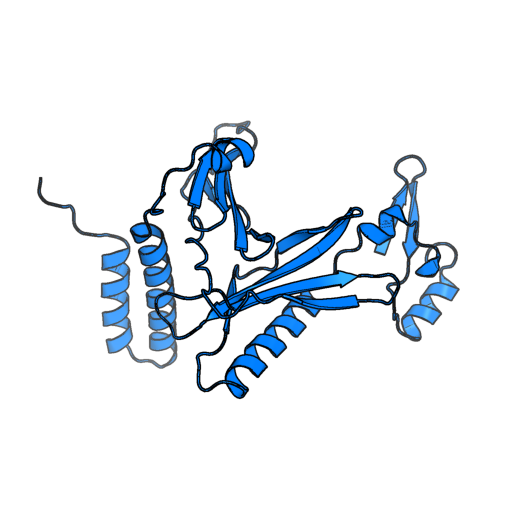 1.00 66.94 133 PRO A N 1
ATOM 1013 C CA . PRO A 1 133 ? 1.809 -10.530 -15.780 1.00 66.94 133 PRO A CA 1
ATOM 1014 C C . PRO A 1 133 ? 2.190 -9.078 -16.098 1.00 66.94 133 PRO A C 1
ATOM 1016 O O . PRO A 1 133 ? 3.221 -8.818 -16.731 1.00 66.94 133 PRO A O 1
ATOM 1019 N N . ASP A 1 134 ? 1.391 -8.145 -15.576 1.00 74.56 134 ASP A N 1
ATOM 1020 C CA . ASP A 1 134 ? 1.613 -6.703 -15.675 1.00 74.56 134 ASP A CA 1
ATOM 1021 C C . ASP A 1 134 ? 3.024 -6.285 -15.231 1.00 74.56 134 ASP A C 1
ATOM 1023 O O . ASP A 1 134 ? 3.678 -6.897 -14.375 1.00 74.56 134 ASP A O 1
ATOM 1027 N N . ARG A 1 135 ? 3.497 -5.170 -15.792 1.00 81.88 135 ARG A N 1
ATOM 1028 C CA . ARG A 1 135 ? 4.696 -4.479 -15.308 1.00 81.88 135 ARG A CA 1
ATOM 1029 C C . ARG A 1 135 ? 4.273 -3.282 -14.482 1.00 81.88 135 ARG A C 1
ATOM 1031 O O . ARG A 1 135 ? 3.520 -2.438 -14.960 1.00 81.88 135 ARG A O 1
ATOM 1038 N N . LEU A 1 136 ? 4.814 -3.167 -13.274 1.00 84.81 136 LEU A N 1
ATOM 1039 C CA . LEU A 1 136 ? 4.656 -1.937 -12.511 1.00 84.81 136 LEU A CA 1
ATOM 1040 C C . LEU A 1 136 ? 5.471 -0.816 -13.187 1.00 84.81 136 LEU A C 1
ATOM 1042 O O . LEU A 1 136 ? 6.618 -1.061 -13.587 1.00 84.81 136 LEU A O 1
ATOM 1046 N N . PRO A 1 137 ? 4.931 0.413 -13.297 1.00 84.31 137 PRO A N 1
ATOM 1047 C CA . PRO A 1 137 ? 5.677 1.558 -13.823 1.00 84.31 137 PRO A CA 1
ATOM 1048 C C . PRO A 1 137 ? 6.879 1.878 -12.930 1.00 84.31 137 PRO A C 1
ATOM 1050 O O . PRO A 1 137 ? 6.994 1.345 -11.830 1.00 84.31 137 PRO A O 1
ATOM 1053 N N . GLY A 1 138 ? 7.796 2.741 -13.373 1.00 79.31 138 GLY A N 1
ATOM 1054 C CA . GLY A 1 138 ? 8.884 3.239 -12.520 1.00 79.31 138 GLY A CA 1
ATOM 1055 C C . GLY A 1 138 ? 8.358 4.071 -11.341 1.00 79.31 138 GLY A C 1
ATOM 1056 O O . GLY A 1 138 ? 7.341 4.740 -11.467 1.00 79.31 138 GLY A O 1
ATOM 1057 N N . GLU A 1 139 ? 9.037 4.027 -10.191 1.00 81.44 139 GLU A N 1
ATOM 1058 C CA . GLU A 1 139 ? 8.724 4.917 -9.064 1.00 81.44 139 GLU A CA 1
ATOM 1059 C C . GLU A 1 139 ? 9.256 6.318 -9.361 1.00 81.44 139 GLU A C 1
ATOM 1061 O O . GLU A 1 139 ? 10.388 6.474 -9.834 1.00 81.44 139 GLU A O 1
ATOM 1066 N N . LEU A 1 140 ? 8.447 7.332 -9.057 1.00 83.31 140 LEU A N 1
ATOM 1067 C CA . LEU A 1 140 ? 8.836 8.727 -9.206 1.00 83.31 140 LEU A CA 1
ATOM 1068 C C . LEU A 1 140 ? 10.035 9.054 -8.313 1.00 83.31 140 LEU A C 1
ATOM 1070 O O . LEU A 1 140 ? 10.146 8.599 -7.172 1.00 83.31 140 LEU A O 1
ATOM 1074 N N . VAL A 1 141 ? 10.919 9.900 -8.834 1.00 79.56 141 VAL A N 1
ATOM 1075 C CA . VAL A 1 141 ? 12.082 10.419 -8.113 1.00 79.56 141 VAL A CA 1
ATOM 1076 C C . VAL A 1 141 ? 11.856 11.900 -7.826 1.00 79.56 141 VAL A C 1
ATOM 1078 O O . VAL A 1 141 ? 11.326 12.635 -8.656 1.00 79.56 141 VAL A O 1
ATOM 1081 N N . GLY A 1 142 ? 12.233 12.336 -6.626 1.00 79.62 142 GLY A N 1
ATOM 1082 C CA . GLY A 1 142 ? 12.136 13.740 -6.231 1.00 79.62 142 GLY A CA 1
ATOM 1083 C C . GLY A 1 142 ? 13.197 14.634 -6.871 1.00 79.62 142 GLY A C 1
ATOM 1084 O O . GLY A 1 142 ? 14.170 14.164 -7.455 1.00 79.62 142 GLY A O 1
ATOM 1085 N N . SER A 1 143 ? 13.024 15.940 -6.696 1.00 80.06 143 SER A N 1
ATOM 1086 C CA . SER A 1 143 ? 13.973 16.997 -7.054 1.00 80.06 143 SER A CA 1
ATOM 1087 C C . SER A 1 143 ? 14.190 17.945 -5.863 1.00 80.06 143 SER A C 1
ATOM 1089 O O . SER A 1 143 ? 13.765 17.656 -4.748 1.00 80.06 143 SER A O 1
ATOM 1091 N N . SER A 1 144 ? 14.857 19.086 -6.048 1.00 77.69 144 SER A N 1
ATOM 1092 C CA . SER A 1 144 ? 15.020 20.093 -4.983 1.00 77.69 144 SER A CA 1
ATOM 1093 C C . SER A 1 144 ? 13.698 20.714 -4.510 1.00 77.69 144 SER A C 1
ATOM 1095 O O . SER A 1 144 ? 13.635 21.206 -3.387 1.00 77.69 144 SER A O 1
ATOM 1097 N N . GLN A 1 145 ? 12.659 20.681 -5.348 1.00 80.69 145 GLN A N 1
ATOM 1098 C CA . GLN A 1 145 ? 11.341 21.265 -5.071 1.00 80.69 145 GLN A CA 1
ATOM 1099 C C . GLN A 1 145 ? 10.212 20.234 -5.081 1.00 80.69 145 GLN A C 1
ATOM 1101 O O . GLN A 1 145 ? 9.111 20.536 -4.637 1.00 80.69 145 GLN A O 1
ATOM 1106 N N . LEU A 1 146 ? 10.461 19.034 -5.613 1.00 83.69 146 LEU A N 1
ATOM 1107 C CA . LEU A 1 146 ? 9.448 17.998 -5.759 1.00 83.69 146 LEU A CA 1
ATOM 1108 C C . LEU A 1 146 ? 9.789 16.778 -4.909 1.00 83.69 146 LEU A C 1
ATOM 1110 O O . LEU A 1 146 ? 10.930 16.305 -4.877 1.00 83.69 146 LEU A O 1
ATOM 1114 N N . ARG A 1 147 ? 8.780 16.219 -4.252 1.00 85.06 147 ARG A N 1
ATOM 1115 C CA . ARG A 1 147 ? 8.880 14.987 -3.472 1.00 85.06 147 ARG A CA 1
ATOM 1116 C C . ARG A 1 147 ? 7.893 13.959 -4.017 1.00 85.06 147 ARG A C 1
ATOM 1118 O O . ARG A 1 147 ? 6.727 14.291 -4.225 1.00 85.06 147 ARG A O 1
ATOM 1125 N N . PRO A 1 148 ? 8.332 12.723 -4.295 1.00 86.06 148 PRO A N 1
ATOM 1126 C CA . PRO A 1 148 ? 7.416 11.675 -4.692 1.00 86.06 148 PRO A CA 1
ATOM 1127 C C . PRO A 1 148 ? 6.600 11.259 -3.469 1.00 86.06 148 PRO A C 1
ATOM 1129 O O . PRO A 1 148 ? 7.139 11.029 -2.388 1.00 86.06 148 PRO A O 1
ATOM 1132 N N . GLY A 1 149 ? 5.292 11.155 -3.649 1.00 82.38 149 GLY A N 1
ATOM 1133 C CA . GLY A 1 149 ? 4.410 10.517 -2.692 1.00 82.38 149 GLY A CA 1
ATOM 1134 C C . GLY A 1 149 ? 4.581 9.004 -2.691 1.00 82.38 149 GLY A C 1
ATOM 1135 O O . GLY A 1 149 ? 5.296 8.423 -3.512 1.00 82.38 149 GLY A O 1
ATOM 1136 N N . GLN A 1 150 ? 3.883 8.353 -1.767 1.00 85.88 150 GLN A N 1
ATOM 1137 C CA . GLN A 1 150 ? 3.883 6.900 -1.664 1.00 85.88 150 GLN A CA 1
ATOM 1138 C C . GLN A 1 150 ? 3.297 6.266 -2.936 1.00 85.88 150 GLN A C 1
ATOM 1140 O O . GLN A 1 150 ? 2.188 6.610 -3.346 1.00 85.88 150 GLN A O 1
ATOM 1145 N N . PHE A 1 151 ? 4.039 5.340 -3.547 1.00 87.88 151 PHE A N 1
ATOM 1146 C CA . PHE A 1 151 ? 3.563 4.531 -4.670 1.00 87.88 151 PHE A CA 1
ATOM 1147 C C . PHE A 1 151 ? 2.545 3.505 -4.168 1.00 87.88 151 PHE A C 1
ATOM 1149 O O . PHE A 1 151 ? 2.815 2.777 -3.214 1.00 87.88 151 PHE A O 1
ATOM 1156 N N . ARG A 1 152 ? 1.365 3.455 -4.783 1.00 89.12 152 ARG A N 1
ATOM 1157 C CA . ARG A 1 152 ? 0.276 2.567 -4.361 1.00 89.12 152 ARG A CA 1
ATOM 1158 C C . ARG A 1 152 ? -0.210 1.723 -5.524 1.00 89.12 152 ARG A C 1
ATOM 1160 O O . ARG A 1 152 ? -0.256 2.196 -6.658 1.00 89.12 152 ARG A O 1
ATOM 1167 N N . VAL A 1 153 ? -0.591 0.488 -5.218 1.00 89.00 153 VAL A N 1
ATOM 1168 C CA . VAL A 1 153 ? -1.058 -0.511 -6.184 1.00 89.00 153 VAL A CA 1
ATOM 1169 C C . VAL A 1 153 ? -2.368 -1.106 -5.680 1.00 89.00 153 VAL A C 1
ATOM 1171 O O . VAL A 1 153 ? -2.455 -1.488 -4.513 1.00 89.00 153 VAL A O 1
ATOM 1174 N N . TRP A 1 154 ? -3.365 -1.217 -6.557 1.00 86.62 154 TRP A N 1
ATOM 1175 C CA . TRP A 1 154 ? -4.619 -1.916 -6.282 1.00 86.62 154 TRP A CA 1
ATOM 1176 C C . TRP A 1 154 ? -4.925 -2.937 -7.378 1.00 86.62 154 TRP A C 1
ATOM 1178 O O . TRP A 1 154 ? -4.640 -2.678 -8.551 1.00 86.62 154 TRP A O 1
ATOM 1188 N N . PRO A 1 155 ? -5.574 -4.058 -7.019 1.00 82.75 155 PRO A N 1
ATOM 1189 C CA . PRO A 1 155 ? -6.179 -4.933 -8.006 1.00 82.75 155 PRO A CA 1
ATOM 1190 C C . PRO A 1 155 ? -7.396 -4.240 -8.635 1.00 82.75 155 PRO A C 1
ATOM 1192 O O . PRO A 1 155 ? -8.235 -3.672 -7.933 1.00 82.75 155 PRO A O 1
ATOM 1195 N N . ALA A 1 156 ? -7.505 -4.309 -9.959 1.00 79.81 156 ALA A N 1
ATOM 1196 C CA . ALA A 1 156 ? -8.610 -3.768 -10.743 1.00 79.81 156 ALA A CA 1
ATOM 1197 C C . ALA A 1 156 ? -9.120 -4.847 -11.714 1.00 79.81 156 ALA A C 1
ATOM 1199 O O . ALA A 1 156 ? -8.753 -4.888 -12.887 1.00 79.81 156 ALA A O 1
ATOM 1200 N N . GLY A 1 157 ? -9.946 -5.769 -11.210 1.00 74.81 157 GLY A N 1
ATOM 1201 C CA . GLY A 1 157 ? -10.407 -6.923 -11.986 1.00 74.81 157 GLY A CA 1
ATOM 1202 C C . GLY A 1 157 ? -9.249 -7.866 -12.328 1.00 74.81 157 GLY A C 1
ATOM 1203 O O . GLY A 1 157 ? -8.640 -8.440 -11.427 1.00 74.81 157 GLY A O 1
ATOM 1204 N N . SER A 1 158 ? -8.954 -8.025 -13.620 1.00 72.94 158 SER A N 1
ATOM 1205 C CA . SER A 1 158 ? -7.813 -8.806 -14.125 1.00 72.94 158 SER A CA 1
ATOM 1206 C C . SER A 1 158 ? -6.523 -7.995 -14.287 1.00 72.94 158 SER A C 1
ATOM 1208 O O . SER A 1 158 ? -5.524 -8.562 -14.717 1.00 72.94 158 SER A O 1
ATOM 1210 N N . SER A 1 159 ? -6.548 -6.699 -13.972 1.00 77.19 159 SER A N 1
ATOM 1211 C CA . SER A 1 159 ? -5.435 -5.766 -14.167 1.00 77.19 159 SER A CA 1
ATOM 1212 C C . SER A 1 159 ? -5.041 -5.084 -12.851 1.00 77.19 159 SER A C 1
ATOM 1214 O O . SER A 1 159 ? -5.579 -5.375 -11.775 1.00 77.19 159 SER A O 1
ATOM 1216 N N . LEU A 1 160 ? -4.098 -4.155 -12.941 1.00 84.62 160 LEU A N 1
ATOM 1217 C CA . LEU A 1 160 ? -3.639 -3.294 -11.867 1.00 84.62 160 LEU A CA 1
ATOM 1218 C C . LEU A 1 160 ? -3.963 -1.833 -12.150 1.00 84.62 160 LEU A C 1
ATOM 1220 O O . LEU A 1 160 ? -3.834 -1.350 -13.275 1.00 84.62 160 LEU A O 1
ATOM 1224 N N . ILE A 1 161 ? -4.285 -1.108 -11.081 1.00 86.31 161 ILE A N 1
ATOM 1225 C CA . ILE A 1 161 ? -4.150 0.345 -11.060 1.00 86.31 161 ILE A CA 1
ATOM 1226 C C . ILE A 1 161 ? -3.002 0.729 -10.136 1.00 86.31 161 ILE A C 1
ATOM 1228 O O . ILE A 1 161 ? -2.904 0.253 -9.002 1.00 86.31 161 ILE A O 1
ATOM 1232 N N . THR A 1 162 ? -2.128 1.605 -10.617 1.00 88.94 162 THR A N 1
ATOM 1233 C CA . THR A 1 162 ? -1.050 2.178 -9.812 1.00 88.94 162 THR A CA 1
ATOM 1234 C C . THR A 1 162 ? -1.199 3.680 -9.745 1.00 88.94 162 THR A C 1
ATOM 1236 O O . THR A 1 162 ? -1.526 4.299 -10.755 1.00 88.94 162 THR A O 1
ATOM 1239 N N . VAL A 1 163 ? -0.932 4.267 -8.582 1.00 88.31 163 VAL A N 1
ATOM 1240 C CA . VAL A 1 163 ? -1.033 5.712 -8.373 1.00 88.31 163 VAL A CA 1
ATOM 1241 C C . VAL A 1 163 ? 0.178 6.209 -7.599 1.00 88.31 163 VAL A C 1
ATOM 1243 O O . VAL A 1 163 ? 0.556 5.622 -6.582 1.00 88.31 163 VAL A O 1
ATOM 1246 N N . GLN A 1 164 ? 0.753 7.323 -8.046 1.00 90.44 164 GLN A N 1
ATOM 1247 C CA . GLN A 1 164 ? 1.760 8.058 -7.291 1.00 90.44 164 GLN A CA 1
ATOM 1248 C C . GLN A 1 164 ? 1.599 9.558 -7.512 1.00 90.44 164 GLN A C 1
ATOM 1250 O O . GLN A 1 164 ? 1.518 10.024 -8.644 1.00 90.44 164 GLN A O 1
ATOM 1255 N N . ALA A 1 165 ? 1.549 10.323 -6.426 1.00 86.94 165 ALA A N 1
ATOM 1256 C CA . ALA A 1 165 ? 1.550 11.778 -6.502 1.00 86.94 165 ALA A CA 1
ATOM 1257 C C . ALA A 1 165 ? 2.983 12.316 -6.523 1.00 86.94 165 ALA A C 1
ATOM 1259 O O . ALA A 1 165 ? 3.882 11.722 -5.929 1.00 86.94 165 ALA A O 1
ATOM 1260 N N . GLN A 1 166 ? 3.180 13.471 -7.138 1.00 88.31 166 GLN A N 1
ATOM 1261 C CA . GLN A 1 166 ? 4.349 14.312 -6.953 1.00 88.31 166 GLN A CA 1
ATOM 1262 C C . GLN A 1 166 ? 3.911 15.570 -6.207 1.00 88.31 166 GLN A C 1
ATOM 1264 O O . GLN A 1 166 ? 2.962 16.245 -6.605 1.00 88.31 166 GLN A O 1
ATOM 1269 N N . MET A 1 167 ? 4.566 15.856 -5.090 1.00 85.25 167 MET A N 1
ATOM 1270 C CA . MET A 1 167 ? 4.238 16.970 -4.207 1.00 85.25 167 MET A CA 1
ATOM 1271 C C . MET A 1 167 ? 5.261 18.082 -4.385 1.00 85.25 167 MET A C 1
ATOM 1273 O O . MET A 1 167 ? 6.460 17.810 -4.430 1.00 85.25 167 MET A O 1
ATOM 1277 N N . TYR A 1 168 ? 4.795 19.321 -4.466 1.00 85.06 168 TYR A N 1
ATOM 1278 C CA . TYR A 1 168 ? 5.647 20.494 -4.371 1.00 85.06 168 TYR A CA 1
ATOM 1279 C C . TYR A 1 168 ? 5.945 20.788 -2.902 1.00 85.06 168 TYR A C 1
ATOM 1281 O O . TYR A 1 168 ? 5.032 21.032 -2.116 1.00 85.06 168 TYR A O 1
ATOM 1289 N N . GLU A 1 169 ? 7.225 20.757 -2.544 1.00 78.31 169 GLU A N 1
ATOM 1290 C CA . GLU A 1 169 ? 7.735 21.016 -1.200 1.00 78.31 169 GLU A CA 1
ATOM 1291 C C . GLU A 1 169 ? 9.088 21.753 -1.306 1.00 78.31 169 GLU A C 1
ATOM 1293 O O . GLU A 1 169 ? 10.144 21.127 -1.461 1.00 78.31 169 GLU A O 1
ATOM 1298 N N . PRO A 1 170 ? 9.086 23.098 -1.300 1.00 70.94 170 PRO A N 1
ATOM 1299 C CA . PRO A 1 170 ? 10.294 23.886 -1.499 1.00 70.94 170 PRO A CA 1
ATOM 1300 C C . PRO A 1 170 ? 11.148 23.922 -0.224 1.00 70.94 170 PRO A C 1
ATOM 1302 O O . PRO A 1 170 ? 10.729 24.436 0.807 1.00 70.94 170 PRO A O 1
ATOM 1305 N N . VAL A 1 171 ? 12.393 23.447 -0.318 1.00 62.50 171 VAL A N 1
ATOM 1306 C CA . VAL A 1 171 ? 13.336 23.337 0.818 1.00 62.50 171 VAL A CA 1
ATOM 1307 C C . VAL A 1 171 ? 13.818 24.703 1.355 1.00 62.50 171 VAL A C 1
ATOM 1309 O O . VAL A 1 171 ? 14.394 24.770 2.436 1.00 62.50 171 VAL A O 1
ATOM 1312 N N . ALA A 1 172 ? 13.581 25.809 0.637 1.00 61.72 172 ALA A N 1
ATOM 1313 C CA . ALA A 1 172 ? 14.116 27.134 0.980 1.00 61.72 172 ALA A CA 1
ATOM 1314 C C . ALA A 1 172 ? 13.204 28.305 0.556 1.00 61.72 172 ALA A C 1
ATOM 1316 O O . ALA A 1 172 ? 13.679 29.300 0.009 1.00 61.72 172 ALA A O 1
ATOM 1317 N N . ALA A 1 173 ? 11.887 28.193 0.742 1.00 61.09 173 ALA A N 1
ATOM 1318 C CA . ALA A 1 173 ? 10.997 29.323 0.466 1.00 61.09 173 ALA A CA 1
ATOM 1319 C C . ALA A 1 173 ? 11.089 30.402 1.570 1.00 61.09 173 ALA A C 1
ATOM 1321 O O . ALA A 1 173 ? 11.212 30.086 2.754 1.00 61.09 173 ALA A O 1
ATOM 1322 N N . GLN A 1 174 ? 11.051 31.681 1.171 1.00 64.44 174 GLN A N 1
ATOM 1323 C CA . GLN A 1 174 ? 10.999 32.828 2.089 1.00 64.44 174 GLN A CA 1
ATOM 1324 C C . GLN A 1 174 ? 9.786 32.718 3.039 1.00 64.44 174 GLN A C 1
ATOM 1326 O O . GLN A 1 174 ? 8.739 32.235 2.607 1.00 64.44 174 GLN A O 1
ATOM 1331 N N . PRO A 1 175 ? 9.884 33.158 4.310 1.00 72.56 175 PRO A N 1
ATOM 1332 C CA . PRO A 1 175 ? 8.791 32.997 5.267 1.00 72.56 175 PRO A CA 1
ATOM 1333 C C . PRO A 1 175 ? 7.573 33.900 4.973 1.00 72.56 175 PRO A C 1
ATOM 1335 O O . PRO A 1 175 ? 7.769 35.092 4.725 1.00 72.56 175 PRO A O 1
ATOM 1338 N N . PRO A 1 176 ? 6.330 33.390 5.113 1.00 67.50 176 PRO A N 1
ATOM 1339 C CA . PRO A 1 176 ? 5.991 31.978 5.284 1.00 67.50 176 PRO A CA 1
ATOM 1340 C C . PRO A 1 176 ? 6.047 31.226 3.937 1.00 67.50 176 PRO A C 1
ATOM 1342 O O . PRO A 1 176 ? 5.523 31.725 2.938 1.00 67.50 176 PRO A O 1
ATOM 1345 N N . PRO A 1 177 ? 6.643 30.020 3.892 1.00 68.44 177 PRO A N 1
ATOM 1346 C CA . PRO A 1 177 ? 6.651 29.217 2.677 1.00 68.44 177 PRO A CA 1
ATOM 1347 C C . PRO A 1 177 ? 5.220 28.794 2.294 1.00 68.44 177 PRO A C 1
ATOM 1349 O O . PRO A 1 177 ? 4.382 28.598 3.181 1.00 68.44 177 PRO A O 1
ATOM 1352 N N . PRO A 1 178 ? 4.916 28.622 0.992 1.00 72.56 178 PRO A N 1
ATOM 1353 C CA . PRO A 1 178 ? 3.629 28.081 0.576 1.00 72.56 178 PRO A CA 1
ATOM 1354 C C . PRO A 1 178 ? 3.456 26.654 1.122 1.00 72.56 178 PRO A C 1
ATOM 1356 O O . PRO A 1 178 ? 4.439 25.908 1.197 1.00 72.56 178 PRO A O 1
ATOM 1359 N N . PRO A 1 179 ? 2.226 26.247 1.487 1.00 77.25 179 PRO A N 1
ATOM 1360 C CA . PRO A 1 179 ? 1.980 24.903 1.983 1.00 77.25 179 PRO A CA 1
ATOM 1361 C C . PRO A 1 179 ? 2.303 23.854 0.904 1.00 77.25 179 PRO A C 1
ATOM 1363 O O . PRO A 1 179 ? 2.072 24.107 -0.290 1.00 77.25 179 PRO A O 1
ATOM 1366 N N . PRO A 1 180 ? 2.796 22.666 1.304 1.00 80.75 180 PRO A N 1
ATOM 1367 C CA . PRO A 1 180 ? 2.973 21.558 0.382 1.00 80.75 180 PRO A CA 1
ATOM 1368 C C . PRO A 1 180 ? 1.658 21.221 -0.318 1.00 80.75 180 PRO A C 1
ATOM 1370 O O . PRO A 1 180 ? 0.601 21.167 0.313 1.00 80.75 180 PRO A O 1
ATOM 1373 N N . HIS A 1 181 ? 1.717 20.992 -1.625 1.00 80.06 181 HIS A N 1
ATOM 1374 C CA . HIS A 1 181 ? 0.543 20.644 -2.421 1.00 80.06 181 HIS A CA 1
ATOM 1375 C C . HIS A 1 181 ? 0.892 19.627 -3.500 1.00 80.06 181 HIS A C 1
ATOM 1377 O O . HIS A 1 181 ? 2.049 19.468 -3.888 1.00 80.06 181 HIS A O 1
ATOM 1383 N N . VAL A 1 182 ? -0.123 18.918 -3.989 1.00 84.38 182 VAL A N 1
ATOM 1384 C CA . VAL A 1 182 ? 0.035 17.997 -5.115 1.00 84.38 182 VAL A CA 1
ATOM 1385 C C . VAL A 1 182 ? 0.310 18.819 -6.370 1.00 84.38 182 VAL A C 1
ATOM 1387 O O . VAL A 1 182 ? -0.529 19.619 -6.774 1.00 84.38 182 VAL A O 1
ATOM 1390 N N . ALA A 1 183 ? 1.484 18.621 -6.965 1.00 87.19 183 ALA A N 1
ATOM 1391 C CA . ALA A 1 183 ? 1.824 19.186 -8.263 1.00 87.19 183 ALA A CA 1
ATOM 1392 C C . ALA A 1 183 ? 1.156 18.363 -9.368 1.00 87.19 183 ALA A C 1
ATOM 1394 O O . ALA A 1 183 ? 0.432 18.903 -10.194 1.00 87.19 183 ALA A O 1
ATOM 1395 N N . GLU A 1 184 ? 1.341 17.041 -9.334 1.00 88.06 184 GLU A N 1
ATOM 1396 C CA . GLU A 1 184 ? 0.769 16.112 -10.308 1.00 88.06 184 GLU A CA 1
ATOM 1397 C C . GLU A 1 184 ? 0.475 14.748 -9.681 1.00 88.06 184 GLU A C 1
ATOM 1399 O O . GLU A 1 184 ? 1.046 14.358 -8.662 1.00 88.06 184 GLU A O 1
ATOM 1404 N N . VAL A 1 185 ? -0.412 13.994 -10.320 1.00 86.88 185 VAL A N 1
ATOM 1405 C CA . VAL A 1 185 ? -0.734 12.605 -10.008 1.00 86.88 185 VAL A CA 1
ATOM 1406 C C . VAL A 1 185 ? -0.483 11.769 -11.247 1.00 86.88 185 VAL A C 1
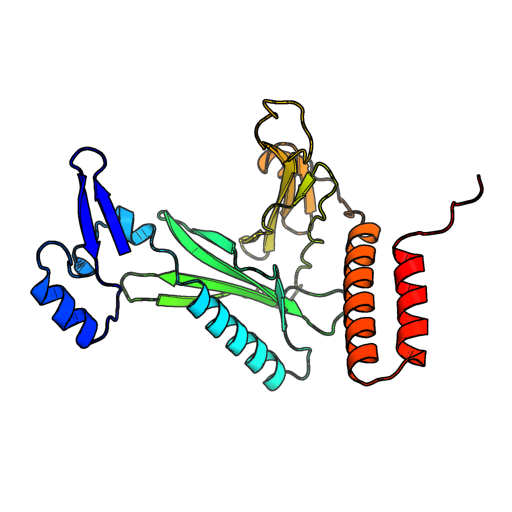ATOM 1408 O O . VAL A 1 185 ? -1.008 12.077 -12.311 1.00 86.88 185 VAL A O 1
ATOM 1411 N N . TYR A 1 186 ? 0.277 10.695 -11.083 1.00 89.50 186 TYR A N 1
ATOM 1412 C CA . TYR A 1 186 ? 0.594 9.712 -12.107 1.00 89.50 186 TYR A CA 1
ATOM 1413 C C . TYR A 1 186 ? -0.258 8.474 -11.861 1.00 89.50 186 TYR A C 1
ATOM 1415 O O . TYR A 1 186 ? -0.302 7.968 -10.734 1.00 89.50 186 TYR A O 1
ATOM 1423 N N . VAL A 1 187 ? -0.948 8.004 -12.897 1.00 87.75 187 VAL A N 1
ATOM 1424 C CA . VAL A 1 187 ? -1.816 6.828 -12.831 1.00 87.75 187 VAL A CA 1
ATOM 1425 C C . VAL A 1 187 ? -1.491 5.887 -13.979 1.00 87.75 187 VAL A C 1
ATOM 1427 O O . VAL A 1 187 ? -1.338 6.328 -15.114 1.00 87.75 187 VAL A O 1
ATOM 1430 N N . THR A 1 188 ? -1.429 4.592 -13.686 1.00 86.25 188 THR A N 1
ATOM 1431 C CA . THR A 1 188 ? -1.404 3.535 -14.702 1.00 86.25 188 THR A CA 1
ATOM 1432 C C . THR A 1 188 ? -2.592 2.615 -14.475 1.00 86.25 188 THR A C 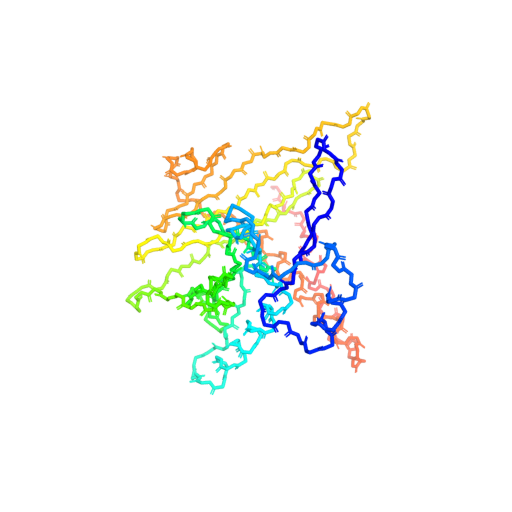1
ATOM 1434 O O . THR A 1 188 ? -2.843 2.242 -13.333 1.00 86.25 188 THR A O 1
ATOM 1437 N N . LEU A 1 189 ? -3.316 2.269 -15.536 1.00 83.50 189 LEU A N 1
ATOM 1438 C CA . LEU A 1 189 ? -4.425 1.319 -15.546 1.00 83.50 189 LEU A CA 1
ATOM 1439 C C . LEU A 1 189 ? -4.372 0.531 -16.856 1.00 83.50 189 LEU A C 1
ATOM 1441 O O . LEU A 1 189 ? -4.361 1.138 -17.926 1.00 83.50 189 LEU A O 1
ATOM 1445 N N . ASP A 1 190 ? -4.364 -0.800 -16.776 1.00 73.62 190 ASP A N 1
ATOM 1446 C CA . ASP A 1 190 ? -4.432 -1.680 -17.955 1.00 73.62 190 ASP A CA 1
ATOM 1447 C C . ASP A 1 190 ? -3.357 -1.362 -19.013 1.00 73.62 190 ASP A C 1
ATOM 1449 O O . ASP A 1 190 ? -3.621 -1.152 -20.198 1.00 73.62 190 ASP A O 1
ATOM 1453 N N . GLY A 1 191 ? -2.118 -1.189 -18.542 1.00 69.81 191 GLY A N 1
ATOM 1454 C CA . GLY A 1 191 ? -0.960 -0.831 -19.368 1.00 69.81 191 GLY A CA 1
ATOM 1455 C C . GLY A 1 191 ? -0.946 0.607 -19.906 1.00 69.81 191 GLY A C 1
ATOM 1456 O O . GLY A 1 191 ? 0.068 1.034 -20.463 1.00 69.81 191 GLY A O 1
ATOM 1457 N N . ARG A 1 192 ? -2.022 1.382 -19.726 1.00 75.50 192 ARG A N 1
ATOM 1458 C CA . ARG A 1 192 ? -2.084 2.806 -20.085 1.00 75.50 192 ARG A CA 1
ATOM 1459 C C . ARG A 1 192 ? -1.624 3.648 -18.913 1.00 75.50 192 ARG A C 1
ATOM 1461 O O . ARG A 1 192 ? -2.080 3.437 -17.796 1.00 75.50 192 ARG A O 1
ATOM 1468 N N . SER A 1 193 ? -0.771 4.625 -19.178 1.00 82.38 193 SER A N 1
ATOM 1469 C CA . SER A 1 193 ? -0.321 5.590 -18.177 1.00 82.38 193 SER A CA 1
ATOM 1470 C C . SER A 1 193 ? -0.905 6.970 -18.469 1.00 82.38 193 SER A C 1
ATOM 1472 O O . SER A 1 193 ? -1.390 7.231 -19.563 1.00 82.38 193 SER A O 1
ATOM 1474 N N . GLY A 1 194 ? -0.883 7.849 -17.480 1.00 82.94 194 GLY A N 1
ATOM 1475 C CA . GLY A 1 194 ? -1.284 9.243 -17.618 1.00 82.94 194 GLY A CA 1
ATOM 1476 C C . GLY A 1 194 ? -0.829 10.056 -16.412 1.00 82.94 194 GLY A C 1
ATOM 1477 O O . GLY A 1 194 ? -0.564 9.492 -15.345 1.00 82.94 194 GLY A O 1
ATOM 1478 N N . HIS A 1 195 ? -0.738 11.376 -16.564 1.00 87.69 195 HIS A N 1
ATOM 1479 C CA . HIS A 1 195 ? -0.503 12.295 -15.452 1.00 87.69 195 HIS A CA 1
ATOM 1480 C C . HIS A 1 195 ? -1.448 13.498 -15.513 1.00 87.69 195 HIS A C 1
ATOM 1482 O O . HIS A 1 195 ? -2.010 13.821 -16.558 1.00 87.69 195 HIS A O 1
ATOM 1488 N N . GLY A 1 196 ? -1.661 14.156 -14.377 1.00 79.81 196 GLY A N 1
ATOM 1489 C CA . GLY A 1 196 ? -2.436 15.393 -14.312 1.00 79.81 196 GLY A CA 1
ATOM 1490 C C . GLY A 1 196 ? -2.678 15.867 -12.886 1.00 79.81 196 GLY A C 1
ATOM 1491 O O . GLY A 1 196 ? -2.299 15.207 -11.925 1.00 79.81 196 GLY A O 1
ATOM 1492 N N . LEU A 1 197 ? -3.367 16.999 -12.732 1.00 78.94 197 LEU A N 1
ATOM 1493 C CA . LEU A 1 197 ? -3.656 17.591 -11.414 1.00 78.94 197 LEU A CA 1
ATOM 1494 C C . LEU A 1 197 ? -4.544 16.705 -10.520 1.00 78.94 197 LEU A C 1
ATOM 1496 O O . LEU A 1 197 ? -4.618 16.904 -9.312 1.00 78.94 197 LEU A O 1
ATOM 1500 N N . THR A 1 198 ? -5.246 15.730 -11.105 1.00 75.44 198 THR A N 1
ATOM 1501 C CA . THR A 1 198 ? -6.088 14.771 -10.378 1.00 75.44 198 THR A CA 1
ATOM 1502 C C . THR A 1 198 ? -5.938 13.371 -10.966 1.00 75.44 198 THR A C 1
ATOM 1504 O O . THR A 1 198 ? -5.662 13.223 -12.156 1.00 75.44 198 THR A O 1
ATOM 1507 N N . ALA A 1 199 ? -6.218 12.335 -10.168 1.00 74.94 199 ALA A N 1
ATOM 1508 C CA . ALA A 1 199 ? -6.233 10.949 -10.649 1.00 74.94 199 ALA A CA 1
ATOM 1509 C C . ALA A 1 199 ? -7.217 10.741 -11.817 1.00 74.94 199 ALA A C 1
ATOM 1511 O O . ALA A 1 199 ? -6.930 9.998 -12.751 1.00 74.94 199 ALA A O 1
ATOM 1512 N N . ARG A 1 200 ? -8.363 11.439 -11.803 1.00 75.75 200 ARG A N 1
ATOM 1513 C CA . ARG A 1 200 ? -9.337 11.401 -12.903 1.00 75.75 200 ARG A CA 1
ATOM 1514 C C . ARG A 1 200 ? -8.768 12.016 -14.180 1.00 75.75 200 ARG A C 1
ATOM 1516 O O . ARG A 1 200 ? -8.943 11.438 -15.245 1.00 75.75 200 ARG A O 1
ATOM 1523 N N . ALA A 1 201 ? -8.102 13.166 -14.078 1.00 74.44 201 ALA A N 1
ATOM 1524 C CA . ALA A 1 201 ? -7.459 13.800 -15.228 1.00 74.44 201 ALA A CA 1
ATOM 1525 C C . ALA A 1 201 ? -6.346 12.909 -15.800 1.00 74.44 201 ALA A C 1
ATOM 1527 O O . ALA A 1 201 ? -6.299 12.715 -17.008 1.00 74.44 201 ALA A O 1
ATOM 1528 N N . ALA A 1 202 ? -5.536 12.292 -14.933 1.00 82.69 202 ALA A N 1
ATOM 1529 C CA . ALA A 1 202 ? -4.505 11.339 -15.333 1.00 82.69 202 ALA A CA 1
ATOM 1530 C C . ALA A 1 202 ? -5.086 10.121 -16.077 1.00 82.69 202 ALA A C 1
ATOM 1532 O O . ALA A 1 202 ? -4.552 9.723 -17.103 1.00 82.69 202 ALA A O 1
ATOM 1533 N N . LEU A 1 203 ? -6.215 9.564 -15.624 1.00 77.25 203 LEU A N 1
ATOM 1534 C CA . LEU A 1 203 ? -6.885 8.446 -16.309 1.00 77.25 203 LEU A CA 1
ATOM 1535 C C . LEU A 1 203 ? -7.487 8.830 -17.670 1.00 77.25 203 LEU A C 1
ATOM 1537 O O . LEU A 1 203 ? -7.553 7.995 -18.569 1.00 77.25 203 LEU A O 1
ATOM 1541 N N . LEU A 1 204 ? -7.963 10.070 -17.814 1.00 76.12 204 LEU A N 1
ATOM 1542 C CA . LEU A 1 204 ? -8.595 10.560 -19.044 1.00 76.12 204 LEU A CA 1
ATOM 1543 C C . LEU A 1 204 ? -7.578 11.023 -20.092 1.00 76.12 204 LEU A C 1
ATOM 1545 O O . LEU A 1 204 ? -7.835 10.885 -21.283 1.00 76.12 204 LEU A O 1
ATOM 1549 N N . GLY A 1 205 ? -6.439 11.566 -19.661 1.00 65.06 205 GLY A N 1
ATOM 1550 C CA . GLY A 1 205 ? -5.408 12.139 -20.528 1.00 65.06 205 GLY A CA 1
ATOM 1551 C C . GLY A 1 205 ? -4.486 11.118 -21.190 1.00 65.06 205 GLY A C 1
ATOM 1552 O O . GLY A 1 205 ? -3.385 11.499 -21.555 1.00 65.06 205 GLY A O 1
ATOM 1553 N N . GLY A 1 206 ? -4.899 9.848 -21.289 1.00 56.75 206 GLY A N 1
ATOM 1554 C CA . GLY A 1 206 ? -4.065 8.696 -21.637 1.00 56.75 206 GLY A CA 1
ATOM 1555 C C . GLY A 1 206 ? -3.082 8.938 -22.784 1.00 56.75 206 GLY A C 1
ATOM 1556 O O . GLY A 1 206 ? -3.407 8.735 -23.950 1.00 56.75 206 GLY A O 1
ATOM 1557 N N . GLU A 1 207 ? -1.854 9.287 -22.422 1.00 49.88 207 GLU A N 1
ATOM 1558 C CA . GLU A 1 207 ? -0.676 9.215 -23.270 1.00 49.88 207 GLU A CA 1
ATOM 1559 C C . GLU A 1 207 ? 0.154 8.031 -22.793 1.00 49.88 207 GLU A C 1
ATOM 1561 O O . GLU A 1 207 ? 0.291 7.792 -21.594 1.00 49.88 207 GLU A O 1
ATOM 1566 N N . GLN A 1 208 ? 0.750 7.274 -23.713 1.00 41.47 208 GLN A N 1
ATOM 1567 C CA . GLN A 1 208 ? 1.735 6.270 -23.332 1.00 41.47 208 GLN A CA 1
ATOM 1568 C C . GLN A 1 208 ? 2.987 6.991 -22.821 1.00 41.47 208 GLN A C 1
ATOM 1570 O O . GLN A 1 208 ? 3.960 7.182 -23.546 1.00 41.47 208 GLN A O 1
ATOM 1575 N N . ILE A 1 209 ? 2.953 7.417 -21.560 1.00 43.69 209 ILE A N 1
ATOM 1576 C CA . ILE A 1 209 ? 4.100 7.988 -20.880 1.00 43.69 209 ILE A CA 1
ATOM 1577 C C . ILE A 1 209 ? 5.057 6.827 -20.667 1.00 43.69 209 ILE A C 1
ATOM 1579 O O . ILE A 1 209 ? 4.964 6.058 -19.706 1.00 43.69 209 ILE A O 1
ATOM 1583 N N . VAL A 1 210 ? 6.001 6.700 -21.592 1.00 42.78 210 VAL A N 1
ATOM 1584 C CA . VAL A 1 210 ? 7.307 6.142 -21.283 1.00 42.78 210 VAL A CA 1
ATOM 1585 C C . VAL A 1 210 ? 7.901 7.125 -20.283 1.00 42.78 210 VAL A C 1
ATOM 1587 O O . VAL A 1 210 ? 8.572 8.077 -20.667 1.00 42.78 210 VAL A O 1
ATOM 1590 N N . THR A 1 211 ? 7.575 6.955 -18.994 1.00 43.91 211 THR A N 1
ATOM 1591 C CA . THR A 1 211 ? 8.244 7.688 -17.911 1.00 43.91 211 THR A CA 1
ATOM 1592 C C . THR A 1 211 ? 9.720 7.590 -18.212 1.00 43.91 211 THR A C 1
ATOM 1594 O O . THR A 1 211 ? 10.183 6.473 -18.455 1.00 43.91 211 THR A O 1
ATOM 1597 N N . ASP A 1 212 ? 10.420 8.720 -18.272 1.00 41.88 212 ASP A N 1
ATOM 1598 C CA . ASP A 1 212 ? 11.828 8.766 -18.640 1.00 41.88 212 ASP A CA 1
ATOM 1599 C C . ASP A 1 212 ? 12.635 7.980 -17.593 1.00 41.88 212 ASP A C 1
ATOM 1601 O O . ASP A 1 212 ? 13.098 8.475 -16.563 1.00 41.88 212 ASP A O 1
ATOM 1605 N N . THR A 1 213 ? 12.710 6.669 -17.831 1.00 47.62 213 THR A N 1
ATOM 1606 C CA . THR A 1 213 ? 13.309 5.651 -16.970 1.00 47.62 213 THR A CA 1
ATOM 1607 C C . THR A 1 213 ? 14.804 5.876 -16.843 1.00 47.62 213 THR A C 1
ATOM 1609 O O . THR A 1 213 ? 15.432 5.254 -15.995 1.00 47.62 213 THR A O 1
ATOM 1612 N N . THR A 1 214 ? 15.385 6.790 -17.620 1.00 53.62 214 THR A N 1
ATOM 1613 C CA . THR A 1 214 ? 16.805 7.111 -17.593 1.00 53.62 214 THR A CA 1
ATOM 1614 C C . THR A 1 214 ? 17.222 7.724 -16.257 1.00 53.62 214 THR A C 1
ATOM 1616 O O . THR A 1 214 ? 18.218 7.278 -15.694 1.00 53.62 214 THR A O 1
ATOM 1619 N N . LEU A 1 215 ? 16.445 8.643 -15.666 1.00 55.47 215 LEU A N 1
ATOM 1620 C CA . LEU A 1 215 ? 16.794 9.262 -14.379 1.00 55.47 215 LEU A CA 1
ATOM 1621 C C . LEU A 1 215 ? 16.591 8.297 -13.198 1.00 55.47 215 LEU A C 1
ATOM 1623 O O . LEU A 1 215 ? 17.446 8.197 -12.319 1.00 55.47 215 LEU A O 1
ATOM 1627 N N . ALA A 1 216 ? 15.487 7.543 -13.194 1.00 56.00 216 ALA A N 1
ATOM 1628 C CA . ALA A 1 216 ? 15.182 6.564 -12.149 1.00 56.00 216 ALA A CA 1
ATOM 1629 C C . ALA A 1 216 ? 16.090 5.322 -12.219 1.00 56.00 216 ALA A C 1
ATOM 1631 O O . ALA A 1 216 ? 16.541 4.823 -11.181 1.00 56.00 216 ALA A O 1
ATOM 1632 N N . ALA A 1 217 ? 16.421 4.846 -13.424 1.00 59.56 217 ALA A N 1
ATOM 1633 C CA . ALA A 1 217 ? 17.402 3.784 -13.629 1.00 59.56 217 ALA A CA 1
ATOM 1634 C C . ALA A 1 217 ? 18.810 4.266 -13.274 1.00 59.56 217 ALA A C 1
ATOM 1636 O O . ALA A 1 217 ? 19.533 3.531 -12.601 1.00 59.56 217 ALA A O 1
ATOM 1637 N N . ARG A 1 218 ? 19.170 5.509 -13.627 1.00 67.81 218 ARG A N 1
ATOM 1638 C CA . ARG A 1 218 ? 20.429 6.138 -13.206 1.00 67.81 218 ARG A CA 1
ATOM 1639 C C . ARG A 1 218 ? 20.518 6.224 -11.692 1.00 67.81 218 ARG A C 1
ATOM 1641 O O . ARG A 1 218 ? 21.500 5.776 -11.121 1.00 67.81 218 ARG A O 1
ATOM 1648 N N . TRP A 1 219 ? 19.477 6.689 -11.008 1.00 73.81 219 TRP A N 1
ATOM 1649 C CA . TRP A 1 219 ? 19.495 6.801 -9.547 1.00 73.81 219 TRP A CA 1
ATOM 1650 C C . TRP A 1 219 ? 19.510 5.440 -8.837 1.00 73.81 219 TRP A C 1
ATOM 1652 O O . TRP A 1 219 ? 20.177 5.249 -7.819 1.00 73.81 219 TRP A O 1
ATOM 1662 N N . SER A 1 220 ? 18.805 4.453 -9.389 1.00 71.31 220 SER A N 1
ATOM 1663 C CA . SER A 1 220 ? 18.870 3.061 -8.925 1.00 71.31 220 SER A CA 1
ATOM 1664 C C . SER A 1 220 ? 20.260 2.449 -9.134 1.00 71.31 220 SER A C 1
ATOM 1666 O O . SER A 1 220 ? 20.727 1.673 -8.300 1.00 71.31 220 SER A O 1
ATOM 1668 N N . ARG A 1 221 ? 20.940 2.812 -10.226 1.00 74.12 221 ARG A N 1
ATOM 1669 C CA . ARG A 1 221 ? 22.318 2.406 -10.519 1.00 74.12 221 ARG A CA 1
ATOM 1670 C C . ARG A 1 221 ? 23.325 3.104 -9.602 1.00 74.12 221 ARG A C 1
ATOM 1672 O O . ARG A 1 221 ? 24.163 2.414 -9.039 1.00 74.12 221 ARG A O 1
ATOM 1679 N N . VAL A 1 222 ? 23.181 4.408 -9.365 1.00 80.56 222 VAL A N 1
ATOM 1680 C CA . VAL A 1 222 ? 23.964 5.194 -8.390 1.00 80.56 222 VAL A CA 1
ATOM 1681 C C . VAL A 1 222 ? 23.885 4.559 -7.000 1.00 80.56 222 VAL A C 1
ATOM 1683 O O . VAL A 1 222 ? 24.915 4.288 -6.390 1.00 80.56 222 VAL A O 1
ATOM 1686 N N . ARG A 1 223 ? 22.679 4.224 -6.518 1.00 77.94 223 ARG A N 1
ATOM 1687 C CA . ARG A 1 223 ? 22.501 3.557 -5.214 1.00 77.94 223 ARG A CA 1
ATOM 1688 C C . ARG A 1 223 ? 23.177 2.186 -5.148 1.00 77.94 223 ARG A C 1
ATOM 1690 O O . ARG A 1 223 ? 23.800 1.864 -4.141 1.00 77.94 223 ARG A O 1
ATOM 1697 N N . ARG A 1 224 ? 23.090 1.392 -6.219 1.00 82.50 224 ARG A N 1
ATOM 1698 C CA . ARG A 1 224 ? 23.749 0.080 -6.302 1.00 82.50 224 ARG A CA 1
ATOM 1699 C C . ARG A 1 224 ? 25.272 0.206 -6.276 1.00 82.50 224 ARG A C 1
ATOM 1701 O O . ARG A 1 224 ? 25.912 -0.508 -5.516 1.00 82.50 224 ARG A O 1
ATOM 1708 N N . LEU A 1 225 ? 25.825 1.127 -7.067 1.00 85.69 225 LEU A N 1
ATOM 1709 C CA . LEU A 1 225 ? 27.261 1.401 -7.121 1.00 85.69 225 LEU A CA 1
ATOM 1710 C C . LEU A 1 225 ? 27.789 1.878 -5.761 1.00 85.69 225 LEU A C 1
ATOM 1712 O O . LEU A 1 225 ? 28.837 1.416 -5.328 1.00 85.69 225 LEU A O 1
ATOM 1716 N N . ALA A 1 226 ? 27.034 2.724 -5.054 1.00 83.94 226 ALA A N 1
ATOM 1717 C CA . ALA A 1 226 ? 27.386 3.171 -3.707 1.00 83.94 226 ALA A CA 1
ATOM 1718 C C . ALA A 1 226 ? 27.404 2.018 -2.685 1.00 83.94 226 ALA A C 1
ATOM 1720 O O . ALA A 1 226 ? 28.374 1.880 -1.948 1.00 83.94 226 ALA A O 1
ATOM 1721 N N . MET A 1 227 ? 26.384 1.148 -2.677 1.00 83.88 227 MET A N 1
ATOM 1722 C CA . MET A 1 227 ? 26.346 -0.027 -1.788 1.00 83.88 227 MET A CA 1
ATOM 1723 C C . MET A 1 227 ? 27.472 -1.028 -2.086 1.00 83.88 227 MET A C 1
ATOM 1725 O O . MET A 1 227 ? 28.049 -1.606 -1.171 1.00 83.88 227 MET A O 1
ATOM 1729 N N . GLN A 1 228 ? 27.798 -1.238 -3.363 1.00 80.31 228 GLN A N 1
ATOM 1730 C CA . GLN A 1 228 ? 28.896 -2.121 -3.764 1.00 80.31 228 GLN A CA 1
ATOM 1731 C C . GLN A 1 228 ? 30.263 -1.536 -3.389 1.00 80.31 228 GLN A C 1
ATOM 1733 O O . GLN A 1 228 ? 31.141 -2.280 -2.961 1.00 80.31 228 GLN A O 1
ATOM 1738 N N . ALA A 1 229 ? 30.437 -0.216 -3.508 1.00 82.12 229 ALA A N 1
ATOM 1739 C CA . ALA A 1 229 ? 31.658 0.469 -3.093 1.00 82.12 229 ALA A CA 1
ATOM 1740 C C . ALA A 1 229 ? 31.865 0.384 -1.569 1.00 82.12 229 ALA A C 1
ATOM 1742 O O . ALA A 1 229 ? 32.968 0.081 -1.122 1.00 82.12 229 ALA A O 1
ATOM 1743 N N . ASP A 1 230 ? 30.802 0.576 -0.784 1.00 79.00 230 ASP A N 1
ATOM 1744 C CA . ASP A 1 230 ? 30.822 0.433 0.678 1.00 79.00 230 ASP A CA 1
ATOM 1745 C C . ASP A 1 230 ? 31.169 -1.005 1.107 1.00 79.00 230 ASP A C 1
ATOM 1747 O O . ASP A 1 230 ? 32.033 -1.232 1.953 1.00 79.00 230 ASP A O 1
ATOM 1751 N N . SER A 1 231 ? 30.593 -2.003 0.427 1.00 81.12 231 SER A N 1
ATOM 1752 C CA . SER A 1 231 ? 30.938 -3.411 0.652 1.00 81.12 231 SER A CA 1
ATOM 1753 C C . SER A 1 231 ? 32.397 -3.736 0.304 1.00 81.12 231 SER A C 1
ATOM 1755 O O . SER A 1 231 ? 33.003 -4.538 1.010 1.00 81.12 231 SER A O 1
ATOM 1757 N N . ALA A 1 232 ? 32.959 -3.149 -0.762 1.00 82.81 232 ALA A N 1
ATOM 1758 C CA . ALA A 1 232 ? 34.358 -3.350 -1.156 1.00 82.81 232 ALA A CA 1
ATOM 1759 C C . ALA A 1 232 ? 35.332 -2.733 -0.137 1.00 82.81 232 ALA A C 1
ATOM 1761 O O . ALA A 1 232 ? 36.331 -3.358 0.223 1.00 82.81 232 ALA A O 1
ATOM 1762 N N . LEU A 1 233 ? 34.997 -1.553 0.402 1.00 81.94 233 LEU A N 1
ATOM 1763 C CA . LEU A 1 233 ? 35.724 -0.949 1.524 1.00 81.94 233 LEU A CA 1
ATOM 1764 C C . LEU A 1 233 ? 35.687 -1.834 2.772 1.00 81.94 233 LEU A C 1
ATOM 1766 O O . LEU A 1 233 ? 36.719 -2.019 3.413 1.00 81.94 233 LEU A O 1
ATOM 1770 N N . GLY A 1 234 ? 34.527 -2.416 3.092 1.00 80.31 234 GLY A N 1
ATOM 1771 C CA . GLY A 1 234 ? 34.352 -3.279 4.263 1.00 80.31 234 GLY A CA 1
ATOM 1772 C C . GLY A 1 234 ? 35.237 -4.531 4.271 1.00 80.31 234 GLY A C 1
ATOM 1773 O O . GLY A 1 234 ? 35.563 -5.034 5.344 1.00 80.31 234 GLY A O 1
ATOM 1774 N N . VAL A 1 235 ? 35.664 -5.014 3.100 1.00 88.12 235 VAL A N 1
ATOM 1775 C CA . VAL A 1 235 ? 36.565 -6.175 2.956 1.00 88.12 235 VAL A CA 1
ATOM 1776 C C . VAL A 1 235 ? 38.003 -5.794 2.572 1.00 88.12 235 VAL A C 1
ATOM 1778 O O . VAL A 1 235 ? 38.823 -6.677 2.338 1.00 88.12 235 VAL A O 1
ATOM 1781 N N . GLY A 1 236 ? 38.329 -4.496 2.527 1.00 83.19 236 GLY A N 1
ATOM 1782 C CA . GLY A 1 236 ? 39.677 -3.994 2.233 1.00 83.19 236 GLY A CA 1
ATOM 1783 C C . GLY A 1 236 ? 40.096 -4.060 0.759 1.00 83.19 236 GLY A C 1
ATOM 1784 O O . GLY A 1 236 ? 41.276 -3.883 0.455 1.00 83.19 236 GLY A O 1
ATOM 1785 N N . ASP A 1 237 ? 39.159 -4.289 -0.164 1.00 91.12 237 ASP A N 1
ATOM 1786 C CA . ASP A 1 237 ? 39.430 -4.347 -1.604 1.00 91.12 237 ASP A CA 1
ATOM 1787 C C . ASP A 1 237 ? 39.411 -2.936 -2.222 1.00 91.12 237 ASP A C 1
ATOM 1789 O O . ASP A 1 237 ? 38.405 -2.442 -2.747 1.00 91.12 237 ASP A O 1
ATOM 1793 N N . LEU A 1 238 ? 40.562 -2.264 -2.123 1.00 90.25 238 LEU A N 1
ATOM 1794 C CA . LEU A 1 238 ? 40.752 -0.887 -2.584 1.00 90.25 238 LEU A CA 1
ATOM 1795 C C . LEU A 1 238 ? 40.697 -0.744 -4.113 1.00 90.25 238 LEU A C 1
ATOM 1797 O O . LEU A 1 238 ? 40.329 0.322 -4.616 1.00 90.25 238 LEU A O 1
ATOM 1801 N N . GLU A 1 239 ? 41.038 -1.795 -4.861 1.00 90.38 239 GLU A N 1
ATOM 1802 C CA . GLU A 1 239 ? 41.039 -1.773 -6.326 1.00 90.38 239 GLU A CA 1
ATOM 1803 C C . GLU A 1 239 ? 39.603 -1.800 -6.866 1.00 90.38 239 GLU A C 1
ATOM 1805 O O . GLU A 1 239 ? 39.212 -0.9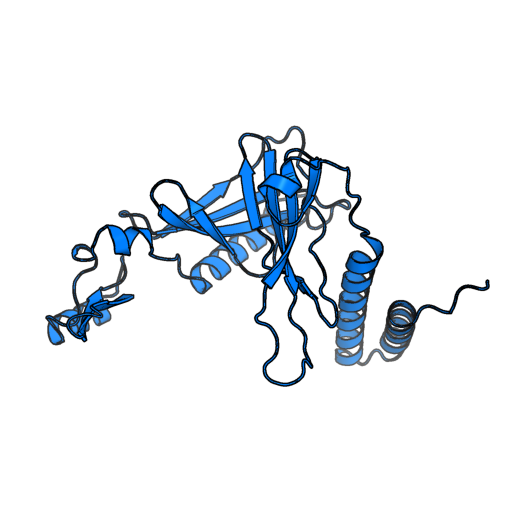45 -7.676 1.00 90.38 239 GLU A O 1
ATOM 1810 N N . THR A 1 240 ? 38.776 -2.705 -6.332 1.00 82.75 240 THR A N 1
ATOM 1811 C CA . THR A 1 240 ? 37.345 -2.776 -6.647 1.00 82.75 240 THR A CA 1
ATOM 1812 C C . THR A 1 240 ? 36.620 -1.505 -6.207 1.00 82.75 240 THR A C 1
ATOM 1814 O O . THR A 1 240 ? 35.836 -0.945 -6.982 1.00 82.75 240 THR A O 1
ATOM 1817 N N . PHE A 1 241 ? 36.934 -0.976 -5.018 1.00 89.12 241 PHE A N 1
ATOM 1818 C CA . PHE A 1 241 ? 36.401 0.310 -4.564 1.00 89.12 241 PHE A CA 1
ATOM 1819 C C . PHE A 1 241 ? 36.726 1.451 -5.543 1.00 89.12 241 PHE A C 1
ATOM 1821 O O . PHE A 1 241 ? 35.823 2.167 -5.981 1.00 89.12 241 PHE A O 1
ATOM 1828 N N . GLY A 1 242 ? 37.992 1.604 -5.946 1.00 83.31 242 GLY A N 1
ATOM 1829 C CA . GLY A 1 242 ? 38.419 2.677 -6.850 1.00 83.31 242 GLY A CA 1
ATOM 1830 C C . GLY A 1 242 ? 37.787 2.601 -8.248 1.00 83.31 242 GLY A C 1
ATOM 1831 O O . GLY A 1 242 ? 37.574 3.629 -8.901 1.00 83.31 242 GLY A O 1
ATOM 1832 N N . SER A 1 243 ? 37.458 1.398 -8.726 1.00 88.31 243 SER A N 1
ATOM 1833 C CA . SER A 1 243 ? 36.689 1.195 -9.961 1.00 88.31 243 SER A CA 1
ATOM 1834 C C . SER A 1 243 ? 35.222 1.615 -9.800 1.00 88.31 243 SER A C 1
ATOM 1836 O O . SER A 1 243 ? 34.721 2.434 -10.578 1.00 88.31 243 SER A O 1
ATOM 1838 N N . LEU A 1 244 ? 34.551 1.129 -8.750 1.00 88.88 244 LEU A N 1
ATOM 1839 C CA . LEU A 1 244 ? 33.147 1.440 -8.457 1.00 88.88 244 LEU A CA 1
ATOM 1840 C C . LEU A 1 244 ? 32.928 2.930 -8.168 1.00 88.88 244 LEU A C 1
ATOM 1842 O O . LEU A 1 244 ? 31.936 3.504 -8.615 1.00 88.88 244 LEU A O 1
ATOM 1846 N N . TRP A 1 245 ? 33.878 3.580 -7.495 1.00 86.31 245 TRP A N 1
ATOM 1847 C CA . TRP A 1 245 ? 33.841 5.014 -7.216 1.00 86.31 245 TRP A CA 1
ATOM 1848 C C . TRP A 1 245 ? 33.917 5.862 -8.492 1.00 86.31 245 TRP A C 1
ATOM 1850 O O . TRP A 1 245 ? 33.139 6.800 -8.665 1.00 86.31 245 TRP A O 1
ATOM 1860 N N . ARG A 1 246 ? 34.795 5.511 -9.443 1.00 87.31 246 ARG A N 1
ATOM 1861 C CA . ARG A 1 246 ? 34.865 6.198 -10.747 1.00 87.31 246 ARG A CA 1
ATOM 1862 C C . ARG A 1 246 ? 33.576 6.033 -11.550 1.00 87.31 246 ARG A C 1
ATOM 1864 O O . ARG A 1 246 ? 33.100 7.003 -12.139 1.00 87.31 246 ARG A O 1
ATOM 1871 N N . GLN A 1 247 ? 32.986 4.837 -11.534 1.00 84.94 247 GLN A N 1
ATOM 1872 C CA . GLN A 1 247 ? 31.695 4.581 -12.181 1.00 84.94 247 GLN A CA 1
ATOM 1873 C C . GLN A 1 247 ? 30.567 5.395 -11.527 1.00 84.94 247 GLN A C 1
ATOM 1875 O O . GLN A 1 247 ? 29.799 6.050 -12.231 1.00 84.94 247 GLN A O 1
ATOM 1880 N N . LEU A 1 248 ? 30.518 5.438 -10.191 1.00 87.56 248 LEU A N 1
ATOM 1881 C CA . LEU A 1 248 ? 29.570 6.254 -9.428 1.00 87.56 248 LEU A CA 1
ATOM 1882 C C . LEU A 1 248 ? 29.677 7.743 -9.788 1.00 87.56 248 LEU A C 1
ATOM 1884 O O . LEU A 1 248 ? 28.664 8.380 -10.075 1.00 87.56 248 LEU A O 1
ATOM 1888 N N . MET A 1 249 ? 30.896 8.287 -9.830 1.00 86.25 249 MET A N 1
ATOM 1889 C CA . MET A 1 249 ? 31.128 9.693 -10.176 1.00 86.25 249 MET A CA 1
ATOM 1890 C C . MET A 1 249 ? 30.722 10.016 -11.617 1.00 86.25 249 MET A C 1
ATOM 1892 O O . MET A 1 249 ? 30.165 11.083 -11.865 1.00 86.25 249 MET A O 1
ATOM 1896 N N . SER A 1 250 ? 30.926 9.087 -12.554 1.00 80.62 250 SER A N 1
ATOM 1897 C CA . SER A 1 250 ? 30.500 9.268 -13.948 1.00 80.62 250 SER A CA 1
ATOM 1898 C C . SER A 1 250 ? 28.973 9.309 -14.116 1.00 80.62 250 SER A C 1
ATOM 1900 O O . SER A 1 250 ? 28.466 10.044 -14.962 1.00 80.62 250 SER A O 1
ATOM 1902 N N . GLU A 1 251 ? 28.229 8.585 -13.272 1.00 77.44 251 GLU A N 1
ATOM 1903 C CA . GLU A 1 251 ? 26.758 8.606 -13.249 1.00 77.44 251 GLU A CA 1
ATOM 1904 C C . GLU A 1 251 ? 26.196 9.856 -12.535 1.00 77.44 251 GLU A C 1
ATOM 1906 O O . GLU A 1 251 ? 25.092 10.306 -12.853 1.00 77.44 251 GLU A O 1
ATOM 1911 N N . LEU A 1 252 ? 26.941 10.443 -11.586 1.00 79.81 252 LEU A N 1
ATOM 1912 C CA . LEU A 1 252 ? 26.554 11.671 -10.874 1.00 79.81 252 LEU A CA 1
ATOM 1913 C C . LEU A 1 252 ? 26.881 12.955 -11.655 1.00 79.81 252 LEU A C 1
ATOM 1915 O O . LEU A 1 252 ? 26.153 13.940 -11.530 1.00 79.81 252 LEU A O 1
ATOM 1919 N N . ALA A 1 253 ? 27.940 12.946 -12.468 1.00 71.69 253 ALA A N 1
ATOM 1920 C CA . ALA A 1 253 ? 28.400 14.092 -13.251 1.00 71.69 253 ALA A CA 1
ATOM 1921 C C . ALA A 1 253 ? 28.756 13.672 -14.694 1.00 71.69 253 ALA A C 1
ATOM 1923 O O . ALA A 1 253 ? 29.937 13.552 -15.031 1.00 71.69 253 ALA A O 1
ATOM 1924 N N . PRO A 1 254 ? 27.756 13.430 -15.565 1.00 59.66 254 PRO A N 1
ATOM 1925 C CA . PRO A 1 254 ? 28.021 13.089 -16.958 1.00 59.66 254 PRO A CA 1
ATOM 1926 C C . PRO A 1 254 ? 28.715 14.263 -17.676 1.00 59.66 254 PRO A C 1
ATOM 1928 O O . PRO A 1 254 ? 28.356 15.420 -17.434 1.00 59.66 254 PRO A O 1
ATOM 1931 N N . PRO A 1 255 ? 29.694 14.005 -18.565 1.00 50.09 255 PRO A N 1
ATOM 1932 C CA . PRO A 1 255 ? 30.399 15.065 -19.276 1.00 50.09 255 PRO A CA 1
ATOM 1933 C C . PRO A 1 255 ? 29.423 15.902 -20.123 1.00 50.09 255 PRO A C 1
ATOM 1935 O O . PRO A 1 255 ? 28.454 15.354 -20.665 1.00 50.09 255 PRO A O 1
ATOM 1938 N N . PRO A 1 256 ? 29.653 17.222 -20.260 1.00 43.56 256 PRO A N 1
ATOM 1939 C CA . PRO A 1 256 ? 28.814 18.073 -21.093 1.00 43.56 256 PRO A CA 1
ATOM 1940 C C . PRO A 1 256 ? 28.847 17.566 -22.538 1.00 43.56 256 PRO A C 1
ATOM 1942 O O . PRO A 1 256 ? 29.917 17.343 -23.106 1.00 43.56 256 PRO A O 1
ATOM 1945 N N . ARG A 1 257 ? 27.667 17.359 -23.137 1.00 41.38 257 ARG A N 1
ATOM 1946 C CA . ARG A 1 257 ? 27.570 16.987 -24.554 1.00 41.38 257 ARG A CA 1
ATOM 1947 C C . ARG A 1 257 ? 28.103 18.145 -25.414 1.00 41.38 257 ARG A C 1
ATOM 1949 O O . ARG A 1 257 ? 27.729 19.289 -25.141 1.00 41.38 257 ARG A O 1
ATOM 1956 N N . PRO A 1 258 ? 28.947 17.881 -26.429 1.00 45.00 258 PRO A N 1
ATOM 1957 C CA . PRO A 1 258 ? 29.334 18.907 -27.390 1.00 45.00 258 PRO A CA 1
ATOM 1958 C C . PRO A 1 258 ? 28.084 19.409 -28.127 1.00 45.00 258 PRO A C 1
ATOM 1960 O O . PRO A 1 258 ? 27.196 18.615 -28.448 1.00 45.00 258 PRO A O 1
ATOM 1963 N N . ARG A 1 259 ? 28.005 20.733 -28.294 1.00 41.12 259 ARG A N 1
ATOM 1964 C CA . ARG A 1 259 ? 26.937 21.429 -29.025 1.00 41.12 259 ARG A CA 1
ATOM 1965 C C . ARG A 1 259 ? 27.058 21.210 -30.524 1.00 41.12 259 ARG A C 1
ATOM 1967 O O . ARG A 1 259 ? 28.213 21.147 -30.997 1.00 41.12 259 ARG A O 1
#